Protein AF-A0A4Q2ZAG6-F1 (afdb_monomer)

Structure (mmCIF, N/CA/C/O backbone):
data_AF-A0A4Q2ZAG6-F1
#
_entry.id   AF-A0A4Q2ZAG6-F1
#
loop_
_atom_site.group_PDB
_atom_site.id
_atom_site.type_symbol
_atom_site.label_atom_id
_atom_site.label_alt_id
_atom_site.label_comp_id
_atom_site.label_asym_id
_atom_site.label_entity_id
_atom_site.label_seq_id
_atom_site.pdbx_PDB_ins_code
_atom_site.Cartn_x
_atom_site.Cartn_y
_atom_site.Cartn_z
_atom_site.occupancy
_atom_site.B_iso_or_equiv
_atom_site.auth_seq_id
_atom_site.auth_comp_id
_atom_site.auth_asym_id
_atom_site.auth_atom_id
_atom_site.pdbx_PDB_model_num
ATOM 1 N N . MET A 1 1 ? 42.567 -10.949 -20.926 1.00 38.34 1 MET A N 1
ATOM 2 C CA . MET A 1 1 ? 42.034 -10.612 -19.592 1.00 38.34 1 MET A CA 1
ATOM 3 C C . MET A 1 1 ? 40.643 -10.052 -19.833 1.00 38.34 1 MET A C 1
ATOM 5 O O . MET A 1 1 ? 40.519 -8.900 -20.220 1.00 38.34 1 MET A O 1
ATOM 9 N N . SER A 1 2 ? 39.636 -10.929 -19.839 1.00 37.00 2 SER A N 1
ATOM 10 C CA . SER A 1 2 ? 38.259 -10.552 -20.170 1.00 37.00 2 SER A CA 1
ATOM 11 C C . SER A 1 2 ? 37.681 -9.838 -18.959 1.00 37.00 2 SER A C 1
ATOM 13 O O . SER A 1 2 ? 37.500 -10.467 -17.922 1.00 37.00 2 SER A O 1
ATOM 15 N N . LEU A 1 3 ? 37.467 -8.530 -19.073 1.00 36.28 3 LEU A N 1
ATOM 16 C CA . LEU A 1 3 ? 36.664 -7.770 -18.124 1.00 36.28 3 LEU A CA 1
ATOM 17 C C . LEU A 1 3 ? 35.229 -8.283 -18.264 1.00 36.28 3 LEU A C 1
ATOM 19 O O . LEU A 1 3 ? 34.523 -7.919 -19.202 1.00 36.28 3 LEU A O 1
ATOM 23 N N . THR A 1 4 ? 34.825 -9.197 -17.386 1.00 38.38 4 THR A N 1
ATOM 24 C CA . THR A 1 4 ? 33.410 -9.430 -17.110 1.00 38.38 4 THR A CA 1
ATOM 25 C C . THR A 1 4 ? 32.873 -8.122 -16.552 1.00 38.38 4 THR A C 1
ATOM 27 O O . THR A 1 4 ? 33.158 -7.761 -15.415 1.00 38.38 4 THR A O 1
ATOM 30 N N . LEU A 1 5 ? 32.181 -7.361 -17.399 1.00 42.00 5 LEU A N 1
ATOM 31 C CA . LEU A 1 5 ? 31.248 -6.341 -16.946 1.00 42.00 5 LEU A CA 1
ATOM 32 C C . LEU A 1 5 ? 30.222 -7.085 -16.092 1.00 42.00 5 LEU A C 1
ATOM 34 O O . LEU A 1 5 ? 29.381 -7.799 -16.643 1.00 42.00 5 LEU A O 1
ATOM 38 N N . ASP A 1 6 ? 30.358 -6.995 -14.768 1.00 42.81 6 ASP A N 1
ATOM 39 C CA . ASP A 1 6 ? 29.315 -7.425 -13.846 1.00 42.81 6 ASP A CA 1
ATOM 40 C C . ASP A 1 6 ? 28.039 -6.716 -14.290 1.00 42.81 6 ASP A C 1
ATOM 42 O O . ASP A 1 6 ? 27.927 -5.489 -14.235 1.00 42.81 6 ASP A O 1
ATOM 46 N N . SER A 1 7 ? 27.112 -7.490 -14.851 1.00 47.59 7 SER A N 1
ATOM 47 C CA . SER A 1 7 ? 25.787 -6.970 -15.149 1.00 47.59 7 SER A CA 1
ATOM 48 C C . SER A 1 7 ? 25.200 -6.516 -13.814 1.00 47.59 7 SER A C 1
ATOM 50 O O . SER A 1 7 ? 25.302 -7.278 -12.847 1.00 47.59 7 SER A O 1
ATOM 52 N N . PRO A 1 8 ? 24.642 -5.297 -13.719 1.00 55.84 8 PRO A N 1
ATOM 53 C CA . PRO A 1 8 ? 24.071 -4.823 -12.468 1.00 55.84 8 PRO A CA 1
ATOM 54 C C . PRO A 1 8 ? 23.079 -5.867 -11.950 1.00 55.84 8 PRO A C 1
ATOM 56 O O . PRO A 1 8 ? 22.260 -6.392 -12.708 1.00 55.84 8 PRO A O 1
ATOM 59 N N . SER A 1 9 ? 23.214 -6.227 -10.674 1.00 64.19 9 SER A N 1
ATOM 60 C CA . SER A 1 9 ? 22.360 -7.221 -10.031 1.00 64.19 9 SER A CA 1
ATOM 61 C C . SER A 1 9 ? 20.903 -6.775 -10.129 1.00 64.19 9 SER A C 1
ATOM 63 O O . SER A 1 9 ? 20.552 -5.734 -9.580 1.00 64.19 9 SER A O 1
ATOM 65 N N . SER A 1 10 ? 20.061 -7.550 -10.815 1.00 83.56 10 SER A N 1
ATOM 66 C CA . SER A 1 10 ? 18.631 -7.252 -10.911 1.00 83.56 10 SER A CA 1
ATOM 67 C C . SER A 1 10 ? 17.930 -7.623 -9.607 1.00 83.56 10 SER A C 1
ATOM 69 O O . SER A 1 10 ? 18.153 -8.709 -9.060 1.00 83.56 10 SER A O 1
ATOM 71 N N . MET A 1 11 ? 16.997 -6.777 -9.165 1.00 90.75 11 MET A N 1
ATOM 72 C CA . MET A 1 11 ? 16.077 -7.090 -8.061 1.00 90.75 11 MET A CA 1
ATOM 73 C C . MET A 1 11 ? 15.272 -8.389 -8.272 1.00 90.75 11 MET A C 1
ATOM 75 O O . MET A 1 11 ? 14.721 -8.938 -7.326 1.00 90.75 11 MET A O 1
ATOM 79 N N . LEU A 1 12 ? 15.183 -8.889 -9.512 1.00 92.44 12 LEU A N 1
ATOM 80 C CA . LEU A 1 12 ? 14.467 -10.123 -9.850 1.00 92.44 12 LEU A CA 1
ATOM 81 C C . LEU A 1 12 ? 15.336 -11.382 -9.734 1.00 92.44 12 LEU A C 1
ATOM 83 O O . LEU A 1 12 ? 14.810 -12.490 -9.814 1.00 92.44 12 LEU A O 1
ATOM 87 N N . THR A 1 13 ? 16.651 -11.236 -9.563 1.00 89.56 13 THR A N 1
ATOM 88 C CA . THR A 1 13 ? 17.600 -12.362 -9.500 1.00 89.56 13 THR A CA 1
ATOM 89 C C . THR A 1 13 ? 18.392 -12.424 -8.201 1.00 89.56 13 THR A C 1
ATOM 91 O O . THR A 1 13 ? 18.941 -13.476 -7.882 1.00 89.56 13 THR A O 1
ATOM 94 N N . THR A 1 14 ? 18.435 -11.329 -7.443 1.00 90.50 14 THR A N 1
ATOM 95 C CA . THR A 1 14 ? 19.138 -11.246 -6.161 1.00 90.50 14 THR A CA 1
ATOM 96 C C . THR A 1 14 ? 18.130 -11.173 -5.025 1.00 90.50 14 THR A C 1
ATOM 98 O O . THR A 1 14 ? 17.246 -10.321 -5.038 1.00 90.50 14 THR A O 1
ATOM 101 N N . ALA A 1 15 ? 18.272 -12.065 -4.042 1.00 91.25 15 ALA A N 1
ATOM 102 C CA . ALA A 1 15 ? 17.425 -12.049 -2.857 1.00 91.25 15 ALA A CA 1
ATOM 103 C C . ALA A 1 1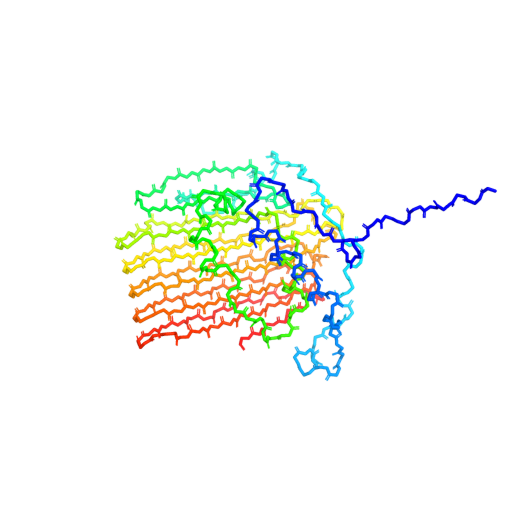5 ? 17.581 -10.711 -2.109 1.00 91.25 15 ALA A C 1
ATOM 105 O O . ALA A 1 15 ? 18.719 -10.294 -1.881 1.00 91.25 15 ALA A O 1
ATOM 106 N N . PRO A 1 16 ? 16.481 -10.052 -1.707 1.00 90.56 16 PRO A N 1
ATOM 107 C CA . PRO A 1 16 ? 16.556 -8.874 -0.853 1.00 90.56 16 PRO A CA 1
ATOM 108 C C . PRO A 1 16 ? 17.208 -9.204 0.494 1.00 90.56 16 PRO A C 1
ATOM 110 O O . PRO A 1 16 ? 16.986 -10.277 1.058 1.00 90.56 16 PRO A O 1
ATOM 113 N N . GLU A 1 17 ? 17.997 -8.270 1.020 1.00 89.88 17 GLU A N 1
ATOM 114 C CA . GLU A 1 17 ? 18.555 -8.380 2.366 1.00 89.88 17 GLU A CA 1
ATOM 115 C C . GLU A 1 17 ? 17.572 -7.814 3.393 1.00 89.88 17 GLU A C 1
ATOM 117 O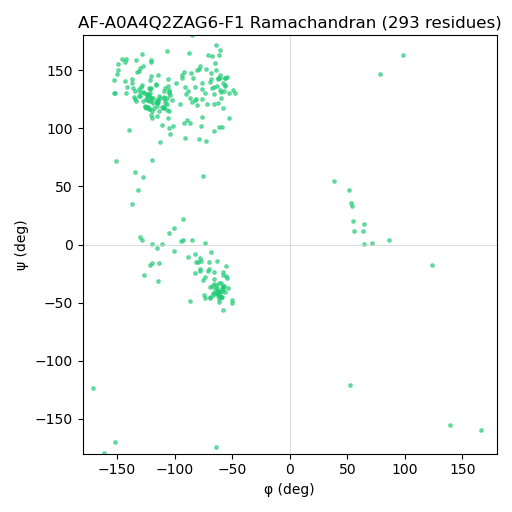 O . GLU A 1 17 ? 17.148 -6.660 3.295 1.00 89.88 17 GLU A O 1
ATOM 122 N N . THR A 1 18 ? 17.234 -8.613 4.405 1.00 92.00 18 THR A N 1
ATOM 123 C CA . THR A 1 18 ? 16.476 -8.146 5.569 1.00 92.00 18 THR A CA 1
ATOM 124 C C . THR A 1 18 ? 17.440 -7.534 6.590 1.00 92.00 18 THR A C 1
ATOM 126 O O . THR A 1 18 ? 18.351 -8.231 7.049 1.00 92.00 18 THR A O 1
ATOM 129 N N . PRO A 1 19 ? 17.264 -6.265 7.001 1.00 92.44 19 PRO A N 1
ATOM 130 C CA . PRO A 1 19 ? 18.094 -5.667 8.041 1.00 92.44 19 PRO A CA 1
ATOM 131 C C . PRO A 1 19 ? 18.075 -6.462 9.352 1.00 92.44 19 PRO A C 1
ATOM 133 O O . PRO A 1 19 ? 17.016 -6.842 9.844 1.00 92.44 19 PRO A O 1
ATOM 136 N N . ALA A 1 20 ? 19.245 -6.638 9.972 1.00 93.62 20 ALA A N 1
ATOM 137 C CA . ALA A 1 20 ? 19.408 -7.458 11.178 1.00 93.62 20 ALA A CA 1
ATOM 138 C C . ALA A 1 20 ? 18.645 -6.952 12.420 1.00 93.62 20 ALA A C 1
ATOM 140 O O . ALA A 1 20 ? 18.528 -7.684 13.399 1.00 93.62 20 ALA A O 1
ATOM 141 N N . TYR A 1 21 ? 18.157 -5.705 12.404 1.00 95.00 21 TYR A N 1
ATOM 1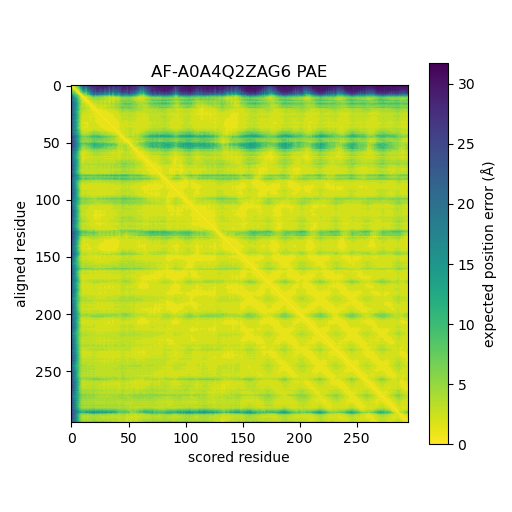42 C CA . TYR A 1 21 ? 17.342 -5.152 13.489 1.00 95.00 21 TYR A CA 1
ATOM 143 C C . TYR A 1 21 ? 15.872 -5.600 13.426 1.00 95.00 21 TYR A C 1
ATOM 145 O O . TYR A 1 21 ? 15.151 -5.430 14.408 1.00 95.00 21 TYR A O 1
ATOM 153 N N . LEU A 1 22 ? 15.415 -6.143 12.291 1.00 96.44 22 LEU A N 1
ATOM 154 C CA . LEU A 1 22 ? 14.049 -6.636 12.140 1.00 96.44 22 LEU A CA 1
ATOM 155 C C . LEU A 1 22 ? 13.880 -8.018 12.798 1.00 96.44 22 LEU A C 1
ATOM 157 O O . LEU A 1 22 ? 14.847 -8.776 12.912 1.00 96.44 22 LEU A O 1
ATOM 161 N N . PRO A 1 23 ? 12.655 -8.383 13.225 1.00 97.00 23 PRO A N 1
ATOM 162 C CA . PRO A 1 23 ? 12.405 -9.669 13.870 1.00 97.00 23 PRO A CA 1
ATOM 163 C C . PRO A 1 23 ? 12.741 -10.870 12.979 1.00 97.00 23 PRO A C 1
ATOM 165 O O . PRO A 1 23 ? 12.468 -10.868 11.778 1.00 97.00 23 PRO A O 1
ATOM 168 N N . ALA A 1 24 ? 13.226 -11.954 13.594 1.00 96.69 24 ALA A N 1
ATOM 169 C CA . ALA A 1 24 ? 13.580 -13.188 12.888 1.00 96.69 24 ALA A CA 1
ATOM 170 C C . ALA A 1 24 ? 12.414 -13.770 12.069 1.00 96.69 24 ALA A C 1
ATOM 172 O O . ALA A 1 24 ? 12.610 -14.161 10.921 1.00 96.69 24 ALA A O 1
ATOM 173 N N . TRP A 1 25 ? 11.189 -13.746 12.614 1.00 96.50 25 TRP A N 1
ATOM 174 C CA . TRP A 1 25 ? 10.004 -14.238 11.903 1.00 96.50 25 TRP A CA 1
ATOM 175 C C . TRP A 1 25 ? 9.753 -13.474 10.597 1.00 96.50 25 TRP A C 1
ATOM 177 O O . TRP A 1 25 ? 9.268 -14.054 9.627 1.00 96.50 25 TRP A O 1
ATOM 187 N N . PHE A 1 26 ? 10.081 -12.177 10.555 1.00 97.56 26 PHE A N 1
ATOM 188 C CA . PHE A 1 26 ? 9.906 -11.358 9.361 1.00 97.56 26 PHE A CA 1
ATOM 189 C C . PHE A 1 26 ? 10.971 -11.706 8.321 1.00 97.56 26 PHE A C 1
ATOM 191 O O . PHE A 1 26 ? 10.630 -11.935 7.165 1.00 97.56 26 PHE A O 1
ATOM 198 N N . ALA A 1 27 ? 12.234 -11.865 8.731 1.00 96.69 27 ALA A N 1
ATOM 199 C CA . ALA A 1 27 ? 13.311 -12.308 7.842 1.00 96.69 27 ALA A CA 1
ATOM 200 C C . ALA A 1 27 ? 13.032 -13.692 7.220 1.00 96.69 27 ALA A C 1
ATOM 202 O O . ALA A 1 27 ? 13.158 -13.872 6.007 1.00 96.69 27 ALA A O 1
ATOM 203 N N . GLU A 1 28 ? 12.579 -14.659 8.024 1.00 96.88 28 GLU A N 1
ATOM 204 C CA . GLU A 1 28 ? 12.156 -15.985 7.547 1.00 96.88 28 GLU A CA 1
ATOM 205 C C . GLU A 1 28 ? 11.015 -15.879 6.528 1.00 96.88 28 GLU A C 1
ATOM 207 O O . GLU A 1 28 ? 10.999 -16.568 5.502 1.00 96.88 28 GLU A O 1
ATOM 212 N N . ARG A 1 29 ? 10.069 -14.972 6.785 1.00 96.25 29 ARG A N 1
ATOM 213 C CA . ARG A 1 29 ? 8.939 -14.712 5.900 1.00 96.25 29 ARG A CA 1
ATOM 214 C C . ARG A 1 29 ? 9.377 -14.105 4.567 1.00 96.25 29 ARG A C 1
ATOM 216 O O . ARG A 1 29 ? 8.936 -14.594 3.527 1.00 96.25 29 ARG A O 1
ATOM 223 N N . GLN A 1 30 ? 10.294 -13.136 4.569 1.00 97.56 30 GLN A N 1
ATOM 224 C CA . GLN A 1 30 ? 10.866 -12.567 3.342 1.00 97.56 30 GLN A CA 1
ATOM 225 C C . GLN A 1 30 ? 11.646 -13.610 2.540 1.00 97.56 30 GLN A C 1
ATOM 227 O O . GLN A 1 30 ? 11.474 -13.716 1.325 1.00 97.56 30 GLN A O 1
ATOM 232 N N . GLN A 1 31 ? 12.435 -14.451 3.213 1.00 97.56 31 GLN A N 1
ATOM 233 C CA . GLN A 1 31 ? 13.154 -15.543 2.561 1.00 97.56 31 GLN A CA 1
ATOM 234 C C . GLN A 1 31 ? 12.188 -16.547 1.915 1.00 97.56 31 GLN A C 1
ATOM 236 O O . GLN A 1 31 ? 12.386 -16.950 0.767 1.00 97.56 31 GLN A O 1
ATOM 241 N N . SER A 1 32 ? 11.119 -16.928 2.617 1.00 97.12 32 SER A N 1
ATOM 242 C CA . SER A 1 32 ? 10.069 -17.799 2.079 1.00 97.12 32 SER A CA 1
ATOM 243 C C . SER A 1 32 ? 9.348 -17.162 0.886 1.00 97.12 32 SER A C 1
ATOM 245 O O . SER A 1 32 ? 9.113 -17.822 -0.130 1.00 97.12 32 SER A O 1
ATOM 247 N N . ALA A 1 33 ? 9.036 -15.867 0.970 1.00 97.75 33 ALA A N 1
ATOM 248 C CA . ALA A 1 33 ? 8.425 -15.107 -0.115 1.00 97.75 33 ALA A CA 1
ATOM 249 C C . ALA A 1 33 ? 9.325 -15.045 -1.352 1.00 97.75 33 ALA A C 1
ATOM 251 O O . ALA A 1 33 ? 8.849 -15.258 -2.466 1.00 97.75 33 ALA A O 1
ATOM 252 N N . TRP A 1 34 ? 10.635 -14.881 -1.168 1.00 98.12 34 TRP A N 1
ATOM 253 C CA . TRP A 1 34 ? 11.596 -14.931 -2.264 1.00 98.12 34 TRP A CA 1
ATOM 254 C C . TRP A 1 34 ? 11.589 -16.292 -2.972 1.00 98.12 34 TRP A C 1
ATOM 256 O O . TRP A 1 34 ? 11.513 -16.359 -4.200 1.00 98.12 34 TRP A O 1
ATOM 266 N N . GLN A 1 35 ? 11.571 -17.395 -2.216 1.00 97.94 35 GLN A N 1
ATOM 267 C CA . GLN A 1 35 ? 11.460 -18.734 -2.805 1.00 97.94 35 GLN A CA 1
ATOM 268 C C . GLN A 1 35 ? 10.139 -18.921 -3.561 1.00 97.94 35 GLN A C 1
ATOM 270 O O . GLN A 1 35 ? 10.136 -19.456 -4.671 1.00 97.94 35 GLN A O 1
ATOM 275 N N . ARG A 1 36 ? 9.017 -18.431 -3.014 1.00 97.38 36 ARG A N 1
ATOM 276 C CA . ARG A 1 36 ? 7.723 -18.434 -3.717 1.00 97.38 36 ARG A CA 1
ATOM 277 C C . ARG A 1 36 ? 7.771 -17.615 -5.001 1.00 97.38 36 ARG A C 1
ATOM 279 O O . ARG A 1 36 ? 7.254 -18.073 -6.018 1.00 97.38 36 ARG A O 1
ATOM 286 N N . PHE A 1 37 ? 8.404 -16.446 -4.990 1.00 97.62 37 PHE A N 1
ATOM 287 C CA . PHE A 1 37 ? 8.570 -15.618 -6.182 1.00 97.62 37 PHE A CA 1
ATOM 288 C C . PHE A 1 37 ? 9.342 -16.357 -7.282 1.00 97.62 37 PHE A C 1
ATOM 290 O O . PHE A 1 37 ? 8.904 -16.345 -8.436 1.00 97.62 37 PHE A O 1
ATOM 297 N N . LEU A 1 38 ? 10.446 -17.028 -6.937 1.00 96.94 38 LEU A N 1
ATOM 298 C CA . LEU A 1 38 ? 11.247 -17.810 -7.883 1.00 96.94 38 LEU A CA 1
ATOM 299 C C . LEU A 1 38 ? 10.488 -19.032 -8.420 1.00 96.94 38 LEU A C 1
ATOM 301 O O . LEU A 1 38 ? 10.544 -19.312 -9.617 1.00 96.94 38 LEU A O 1
ATOM 305 N N . ALA A 1 39 ? 9.755 -19.736 -7.553 1.00 97.00 39 ALA A N 1
ATOM 306 C CA . ALA A 1 39 ? 8.994 -20.929 -7.919 1.00 97.00 39 ALA A CA 1
ATOM 307 C C . ALA A 1 39 ? 7.725 -20.617 -8.732 1.00 97.00 39 ALA A C 1
ATOM 309 O O . ALA A 1 39 ? 7.278 -21.446 -9.525 1.00 97.00 39 ALA A O 1
ATOM 310 N N . THR A 1 40 ? 7.138 -19.430 -8.551 1.00 95.56 40 THR A N 1
ATOM 311 C CA . THR A 1 40 ? 5.910 -19.037 -9.250 1.00 95.56 40 THR A CA 1
ATOM 312 C C . THR A 1 40 ? 6.244 -18.567 -10.670 1.00 95.56 40 THR A C 1
ATOM 314 O O . THR A 1 40 ? 6.983 -17.586 -10.836 1.00 95.56 40 THR A O 1
ATOM 317 N N . PRO A 1 41 ? 5.714 -19.214 -11.725 1.00 92.94 41 PRO A N 1
ATOM 318 C CA . PRO A 1 41 ? 5.961 -18.789 -13.097 1.00 92.94 41 PRO A CA 1
ATOM 319 C C . PRO A 1 41 ? 5.369 -17.401 -13.357 1.00 92.94 41 PRO A C 1
ATOM 321 O O . PRO A 1 41 ? 4.365 -17.013 -12.760 1.00 92.94 41 PRO A O 1
ATOM 324 N N . ALA A 1 42 ? 5.992 -16.644 -14.263 1.00 91.56 42 ALA A N 1
ATOM 325 C CA . ALA A 1 42 ? 5.389 -15.408 -14.748 1.00 91.56 42 ALA A CA 1
ATOM 326 C C . ALA A 1 42 ? 4.061 -15.717 -15.466 1.00 91.56 42 ALA A C 1
ATOM 328 O O . ALA A 1 42 ? 3.990 -16.739 -16.164 1.00 91.56 42 ALA A O 1
ATOM 329 N N . PRO A 1 43 ? 3.045 -14.845 -15.328 1.00 91.56 43 PRO A N 1
ATOM 330 C CA . PRO A 1 43 ? 1.786 -15.000 -16.035 1.00 91.56 43 PRO A CA 1
ATOM 331 C C . PRO A 1 43 ? 1.961 -15.131 -17.545 1.00 91.56 43 PRO A C 1
ATOM 333 O O . PRO A 1 43 ? 2.817 -14.485 -18.157 1.00 91.56 43 PRO A O 1
ATOM 336 N N . LYS A 1 44 ? 1.118 -15.951 -18.164 1.00 89.94 44 LYS A N 1
ATOM 337 C CA . LYS A 1 44 ? 1.085 -16.188 -19.609 1.00 89.94 44 LYS A CA 1
ATOM 338 C C . LYS A 1 44 ? -0.283 -15.817 -20.161 1.00 89.94 44 LYS A C 1
ATOM 340 O O . LYS A 1 44 ? -1.291 -15.875 -19.471 1.00 89.94 44 LYS A O 1
ATOM 345 N N . ARG A 1 45 ? -0.341 -15.515 -21.463 1.00 83.50 45 ARG A N 1
ATOM 346 C CA . ARG A 1 45 ? -1.593 -15.151 -22.160 1.00 83.50 45 ARG A CA 1
ATOM 347 C C . ARG A 1 45 ? -2.709 -16.204 -22.015 1.00 83.50 45 ARG A C 1
ATOM 349 O O . ARG A 1 45 ? -3.876 -15.855 -22.121 1.00 83.50 45 ARG A O 1
ATOM 356 N N . GLY A 1 46 ? -2.351 -17.476 -21.819 1.00 85.62 46 GLY A N 1
ATOM 357 C CA . GLY A 1 46 ? -3.309 -18.570 -21.628 1.00 85.62 46 GLY A CA 1
ATOM 358 C C . GLY A 1 46 ? -3.851 -18.710 -20.203 1.00 85.62 46 GLY A C 1
ATOM 359 O O . GLY A 1 46 ? -4.762 -19.506 -19.998 1.00 85.62 46 GLY A O 1
ATOM 360 N N . ASP A 1 47 ? -3.312 -17.971 -19.233 1.00 89.38 47 ASP A N 1
ATOM 361 C CA . ASP A 1 47 ? -3.794 -18.016 -17.856 1.00 89.38 47 ASP A CA 1
ATOM 362 C C . ASP A 1 47 ? -5.109 -17.232 -17.768 1.00 89.38 47 ASP A C 1
ATOM 364 O O . ASP A 1 47 ? -5.166 -16.061 -18.144 1.00 89.38 47 ASP A O 1
ATOM 368 N N . GLU A 1 48 ? -6.177 -17.853 -17.258 1.00 89.38 48 GLU A N 1
ATOM 369 C CA . GLU A 1 48 ? -7.522 -17.248 -17.258 1.00 89.38 48 GLU A CA 1
ATOM 370 C C . GLU A 1 48 ? -7.552 -15.893 -16.528 1.00 89.38 48 GLU A C 1
ATOM 372 O O . GLU A 1 48 ? -8.153 -14.930 -17.004 1.00 89.38 48 GLU A O 1
ATOM 377 N N . THR A 1 49 ? -6.813 -15.773 -15.419 1.00 90.19 49 THR A N 1
ATOM 378 C CA . THR A 1 49 ? -6.670 -14.530 -14.637 1.00 90.19 49 THR A CA 1
ATOM 379 C C . THR A 1 49 ? -5.884 -13.431 -15.361 1.00 90.19 49 THR A C 1
ATOM 381 O O . THR A 1 49 ? -5.858 -12.288 -14.898 1.00 90.19 49 THR A O 1
ATOM 384 N N . TRP A 1 50 ? -5.301 -13.725 -16.521 1.00 91.12 50 TRP A N 1
ATOM 385 C CA . TRP A 1 50 ? -4.501 -12.804 -17.327 1.00 91.12 50 TRP A CA 1
ATOM 386 C C . TRP A 1 50 ? -4.915 -12.758 -18.802 1.00 91.12 50 TRP A C 1
ATOM 388 O O . TRP A 1 50 ? -4.266 -12.076 -19.594 1.00 91.12 50 TRP A O 1
ATOM 398 N N . ARG A 1 51 ? -6.015 -13.421 -19.188 1.00 85.88 51 ARG A N 1
ATOM 399 C CA . ARG A 1 51 ? -6.400 -13.593 -20.602 1.00 85.88 51 ARG A CA 1
ATOM 400 C C . ARG A 1 51 ? -6.584 -12.277 -21.370 1.00 85.88 51 ARG A C 1
ATOM 402 O O . ARG A 1 51 ? -6.444 -12.252 -22.590 1.00 85.88 51 ARG A O 1
ATOM 409 N N . PHE A 1 52 ? -6.917 -11.201 -20.656 1.00 83.81 52 PHE A N 1
ATOM 410 C CA . PHE A 1 52 ? -7.166 -9.863 -21.201 1.00 83.81 52 PHE A CA 1
ATOM 411 C C . PHE A 1 52 ? -6.098 -8.831 -20.834 1.00 83.81 52 PHE A C 1
ATOM 413 O O . PHE A 1 52 ? -6.210 -7.676 -21.227 1.00 83.81 52 PHE A O 1
ATOM 420 N N . SER A 1 53 ? -5.077 -9.239 -20.088 1.00 85.94 53 SER A N 1
ATOM 421 C CA . SER A 1 53 ? -4.057 -8.347 -19.551 1.00 85.94 53 SER A CA 1
ATOM 422 C C . SER A 1 53 ? -2.852 -8.279 -20.492 1.00 85.94 53 SER A C 1
ATOM 424 O O . SER A 1 53 ? -2.434 -9.292 -21.070 1.00 85.94 53 SER A O 1
ATOM 426 N N . SER A 1 54 ? -2.224 -7.110 -20.619 1.00 87.44 54 SER A N 1
ATOM 427 C CA . SER A 1 54 ? -0.999 -6.961 -21.409 1.00 87.44 54 SER A CA 1
ATOM 428 C C . SER A 1 54 ? 0.223 -7.590 -20.726 1.00 87.44 54 SER A C 1
ATOM 430 O O . SER A 1 54 ? 0.995 -6.914 -20.057 1.00 87.44 54 SER A O 1
ATOM 432 N N . ILE A 1 55 ? 0.481 -8.880 -20.978 1.00 88.88 55 ILE A N 1
ATOM 433 C CA . ILE A 1 55 ? 1.650 -9.617 -20.436 1.00 88.88 55 ILE A CA 1
ATOM 434 C C . ILE A 1 55 ? 2.992 -8.926 -20.741 1.00 88.88 55 ILE A C 1
ATOM 436 O O . ILE A 1 55 ? 3.930 -9.027 -19.959 1.00 88.88 55 ILE A O 1
ATOM 440 N N . LYS A 1 56 ? 3.084 -8.176 -21.851 1.00 88.00 56 LYS A N 1
ATOM 441 C CA . LYS A 1 56 ? 4.277 -7.385 -22.208 1.00 88.00 56 LYS A CA 1
ATOM 442 C C . LYS A 1 56 ? 4.667 -6.346 -21.143 1.00 88.00 56 LYS A C 1
ATOM 444 O O . LYS A 1 56 ? 5.819 -5.941 -21.100 1.00 88.00 56 LYS A O 1
ATOM 449 N N . GLN A 1 57 ? 3.721 -5.921 -20.304 1.00 91.25 57 GLN A N 1
ATOM 450 C CA . GLN A 1 57 ? 3.949 -4.933 -19.247 1.00 91.25 57 GLN A CA 1
ATOM 451 C C . GLN A 1 57 ? 4.670 -5.531 -18.034 1.00 91.25 57 GLN A C 1
ATOM 453 O O . GLN A 1 57 ? 5.193 -4.782 -17.215 1.00 91.25 57 GLN A O 1
ATOM 458 N N . LEU A 1 58 ? 4.739 -6.864 -17.938 1.00 91.19 58 LEU A N 1
ATOM 459 C CA . LEU A 1 58 ? 5.282 -7.597 -16.790 1.00 91.19 58 LEU A CA 1
ATOM 460 C C . LEU A 1 58 ? 6.802 -7.786 -16.828 1.00 91.19 58 LEU A C 1
ATOM 462 O O . LEU A 1 58 ? 7.354 -8.469 -15.963 1.00 91.19 58 LEU A O 1
ATOM 466 N N . ASP A 1 59 ? 7.480 -7.219 -17.826 1.00 92.69 59 ASP A N 1
ATOM 467 C CA . ASP A 1 59 ? 8.935 -7.150 -17.804 1.00 92.69 59 ASP A CA 1
ATOM 468 C C . ASP A 1 59 ? 9.388 -6.036 -16.857 1.00 92.69 59 ASP A C 1
ATOM 470 O O . ASP A 1 59 ? 9.317 -4.846 -17.182 1.00 92.69 59 ASP A O 1
ATOM 474 N N . PHE A 1 60 ? 9.819 -6.450 -15.667 1.00 95.31 60 PHE A N 1
ATOM 475 C CA . PHE A 1 60 ? 10.293 -5.572 -14.604 1.00 95.31 60 PHE A CA 1
ATOM 476 C C . PHE A 1 60 ? 11.820 -5.588 -14.451 1.00 95.31 60 PHE A C 1
ATOM 478 O O . PHE A 1 60 ? 12.334 -5.050 -13.475 1.00 95.31 60 PHE A O 1
ATOM 485 N N . SER A 1 61 ? 12.570 -6.199 -15.378 1.00 94.19 61 SER A N 1
ATOM 486 C CA . SER A 1 61 ? 14.009 -6.436 -15.182 1.00 94.19 61 SER A CA 1
ATOM 487 C C . SER A 1 61 ? 14.855 -5.165 -15.123 1.00 94.19 61 SER A C 1
ATOM 489 O O . SER A 1 61 ? 15.956 -5.201 -14.577 1.00 94.19 61 SER A O 1
ATOM 491 N N . ALA A 1 62 ? 14.360 -4.068 -15.704 1.00 94.75 62 ALA A N 1
ATOM 492 C CA . ALA A 1 62 ? 15.036 -2.773 -15.720 1.00 94.75 62 ALA A CA 1
ATOM 493 C C . ALA A 1 62 ? 14.917 -2.009 -14.392 1.00 94.75 62 ALA A C 1
ATOM 495 O O . ALA A 1 62 ? 15.737 -1.128 -14.136 1.00 94.75 62 ALA A O 1
ATOM 496 N N . PHE A 1 63 ? 13.924 -2.332 -13.557 1.00 97.06 63 PHE A N 1
ATOM 497 C CA . PHE A 1 63 ? 13.667 -1.580 -12.335 1.00 97.06 63 PHE A CA 1
ATOM 498 C C . PHE A 1 63 ? 14.554 -2.042 -11.184 1.00 97.06 63 PHE A C 1
ATOM 500 O O . PHE A 1 63 ? 14.831 -3.232 -11.047 1.00 97.06 63 PHE A O 1
ATOM 507 N N . ASN A 1 64 ? 14.989 -1.105 -10.344 1.00 96.25 64 ASN A N 1
ATOM 508 C CA . ASN A 1 64 ? 15.775 -1.379 -9.143 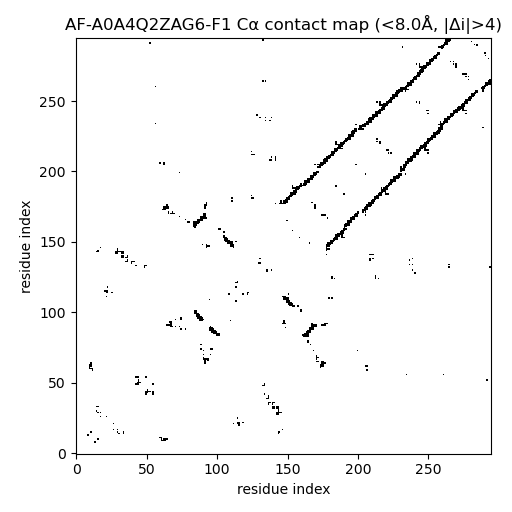1.00 96.25 64 ASN A CA 1
ATOM 509 C C . ASN A 1 64 ? 15.366 -0.441 -8.006 1.00 96.25 64 ASN A C 1
ATOM 511 O O . ASN A 1 64 ? 14.775 0.613 -8.230 1.00 96.25 64 ASN A O 1
ATOM 515 N N . LYS A 1 65 ? 15.677 -0.823 -6.766 1.00 95.94 65 LYS A N 1
ATOM 516 C CA . LYS A 1 65 ? 15.530 0.099 -5.638 1.00 95.94 65 LYS A CA 1
ATOM 517 C C . LYS A 1 65 ? 16.553 1.225 -5.760 1.00 95.94 65 LYS A C 1
ATOM 519 O O . LYS A 1 65 ? 17.698 0.980 -6.138 1.00 95.94 65 LYS A O 1
ATOM 524 N N . ALA A 1 66 ? 16.150 2.430 -5.384 1.00 95.88 66 ALA A N 1
ATOM 525 C CA . ALA A 1 66 ? 17.013 3.600 -5.324 1.00 95.88 66 ALA A CA 1
ATOM 526 C C . ALA A 1 66 ? 16.862 4.277 -3.960 1.00 95.88 66 ALA A C 1
ATOM 528 O O . ALA A 1 66 ? 15.800 4.198 -3.351 1.00 95.88 66 ALA A O 1
ATOM 529 N N . ALA A 1 67 ? 17.910 4.954 -3.493 1.00 95.75 67 ALA A N 1
ATOM 530 C CA . ALA A 1 67 ? 17.824 5.766 -2.282 1.00 95.75 67 ALA A CA 1
ATOM 531 C C . ALA A 1 67 ? 16.867 6.951 -2.482 1.00 95.75 67 ALA A C 1
ATOM 533 O O . ALA A 1 67 ? 16.656 7.411 -3.614 1.00 95.75 67 ALA A O 1
ATOM 534 N N . ALA A 1 68 ? 16.314 7.475 -1.391 1.00 96.88 68 ALA A N 1
ATOM 535 C CA . ALA A 1 68 ? 15.533 8.704 -1.442 1.00 96.88 68 ALA A CA 1
ATOM 536 C C . ALA A 1 68 ? 16.357 9.879 -2.008 1.00 96.88 68 ALA A C 1
ATOM 538 O O . ALA A 1 68 ? 17.530 10.078 -1.687 1.00 96.88 68 ALA A O 1
ATOM 539 N N . SER A 1 69 ? 15.731 10.694 -2.855 1.00 96.69 69 SER A N 1
ATOM 540 C CA . SER A 1 69 ? 16.334 11.892 -3.453 1.00 96.69 69 SER A CA 1
ATOM 541 C C . SER A 1 69 ? 15.281 12.986 -3.628 1.00 96.69 69 SER A C 1
ATOM 543 O O . SER A 1 69 ? 14.086 12.708 -3.572 1.00 96.69 69 SER A O 1
ATOM 545 N N . GLY A 1 70 ? 15.705 14.249 -3.752 1.00 97.12 70 GLY A N 1
ATOM 546 C CA . GLY A 1 70 ? 14.766 15.376 -3.891 1.00 97.12 70 GLY A CA 1
ATOM 547 C C . GLY A 1 70 ? 13.874 15.615 -2.662 1.00 97.12 70 GLY A C 1
ATOM 548 O O . GLY A 1 70 ? 12.856 16.290 -2.759 1.00 97.12 70 GLY A O 1
ATOM 549 N N . VAL A 1 71 ? 14.246 15.076 -1.495 1.00 97.81 71 VAL A N 1
ATOM 550 C CA . VAL A 1 71 ? 13.383 14.968 -0.305 1.00 97.81 71 VAL A CA 1
ATOM 551 C C . VAL A 1 71 ? 12.687 16.279 0.078 1.00 97.81 71 VAL A C 1
ATOM 553 O O . VAL A 1 71 ? 11.472 16.297 0.239 1.00 97.81 71 VAL A O 1
ATOM 556 N N . ASN A 1 72 ? 13.426 17.387 0.188 1.00 98.06 72 ASN A N 1
ATOM 557 C CA . ASN A 1 72 ? 12.846 18.670 0.609 1.00 98.06 72 ASN A CA 1
ATOM 558 C C . ASN A 1 72 ? 11.784 19.193 -0.372 1.00 98.06 72 ASN A C 1
ATOM 560 O O . ASN A 1 72 ? 10.781 19.765 0.051 1.00 98.06 72 ASN A O 1
ATOM 564 N N . GLU A 1 73 ? 12.001 18.993 -1.671 1.00 97.94 73 GLU A N 1
ATOM 565 C CA . GLU A 1 73 ? 11.052 19.381 -2.714 1.00 97.94 73 GLU A CA 1
ATOM 566 C C . GLU A 1 73 ? 9.804 18.498 -2.664 1.00 97.94 73 GLU A C 1
ATOM 568 O O . GLU A 1 73 ? 8.687 19.009 -2.649 1.00 97.94 73 GLU A O 1
ATOM 573 N N . LEU A 1 74 ? 9.979 17.182 -2.527 1.00 98.38 74 LEU A N 1
ATOM 574 C CA . LEU A 1 74 ? 8.865 16.238 -2.442 1.00 98.38 74 LEU A CA 1
ATOM 575 C C . LEU A 1 74 ? 8.021 16.434 -1.179 1.00 98.38 74 LEU A C 1
ATOM 577 O O . LEU A 1 74 ? 6.798 16.309 -1.237 1.00 98.38 74 LEU A O 1
ATOM 581 N N . ILE A 1 75 ? 8.629 16.824 -0.054 1.00 98.38 75 ILE A N 1
ATOM 582 C CA . ILE A 1 75 ? 7.884 17.229 1.147 1.00 98.38 75 ILE A CA 1
ATOM 583 C C . ILE A 1 75 ? 6.994 18.442 0.843 1.00 98.38 75 ILE A C 1
ATOM 585 O O . ILE A 1 75 ? 5.816 18.439 1.203 1.00 98.38 75 ILE A O 1
ATOM 589 N N . ALA A 1 76 ? 7.519 19.453 0.143 1.00 97.75 76 ALA A N 1
ATOM 590 C CA . ALA A 1 76 ? 6.754 20.641 -0.236 1.00 97.75 76 ALA A CA 1
ATOM 591 C C . ALA A 1 76 ? 5.642 20.334 -1.261 1.00 97.75 76 ALA A C 1
ATOM 593 O O . ALA A 1 76 ? 4.555 20.906 -1.177 1.00 97.75 76 ALA A O 1
ATOM 594 N N . LEU A 1 77 ? 5.885 19.408 -2.194 1.00 97.81 77 LEU A N 1
ATOM 595 C CA . LEU A 1 77 ? 4.918 18.956 -3.204 1.00 97.81 77 LEU A CA 1
ATOM 596 C C . LEU A 1 77 ? 3.871 17.973 -2.664 1.00 97.81 77 LEU A C 1
ATOM 598 O O . LEU A 1 77 ? 2.875 17.701 -3.337 1.00 97.81 77 LEU A O 1
ATOM 602 N N . SER A 1 78 ? 4.056 17.443 -1.455 1.00 97.75 78 SER A N 1
ATOM 603 C CA . SER A 1 78 ? 3.104 16.544 -0.793 1.00 97.75 78 SER A CA 1
ATOM 604 C C . SER A 1 78 ? 1.894 17.315 -0.263 1.00 97.75 78 SER A C 1
ATOM 606 O O . SER A 1 78 ? 1.625 17.349 0.935 1.00 97.75 78 SER A O 1
ATOM 608 N N . THR A 1 79 ? 1.170 17.990 -1.150 1.00 94.50 79 THR A N 1
ATOM 609 C CA . THR A 1 79 ? -0.097 18.663 -0.859 1.00 94.50 79 THR A CA 1
ATOM 610 C C . THR A 1 79 ? -1.263 17.680 -0.987 1.00 94.50 79 THR A C 1
ATOM 612 O O . THR A 1 79 ? -1.222 16.744 -1.798 1.00 94.50 79 THR A O 1
ATOM 615 N N . GLY A 1 80 ? -2.297 17.886 -0.175 1.00 92.75 80 GLY A N 1
ATOM 616 C CA . GLY A 1 80 ? -3.440 16.986 -0.054 1.00 92.75 80 GLY A CA 1
ATOM 617 C C . GLY A 1 80 ? -4.548 17.623 0.781 1.00 92.75 80 GLY A C 1
ATOM 618 O O . GLY A 1 80 ? -5.024 18.709 0.452 1.00 92.75 80 GLY A O 1
ATOM 619 N N . LEU A 1 81 ? -4.960 16.960 1.854 1.00 94.00 81 LEU A N 1
ATOM 620 C CA . LEU A 1 81 ? -5.967 17.442 2.793 1.00 94.00 81 LEU A CA 1
ATOM 621 C C . LEU A 1 81 ? -5.511 18.730 3.495 1.00 94.00 81 LEU A C 1
ATOM 623 O O . LEU A 1 81 ? -4.350 18.876 3.867 1.00 94.00 81 LEU A O 1
ATOM 627 N N . GLU A 1 82 ? -6.449 19.652 3.732 1.00 91.50 82 GLU A N 1
ATOM 628 C CA . GLU A 1 82 ? -6.164 20.919 4.427 1.00 91.50 82 GLU A CA 1
ATOM 629 C C . GLU A 1 82 ? -5.749 20.713 5.892 1.00 91.50 82 GLU A C 1
ATOM 631 O O . GLU A 1 82 ? -5.022 21.525 6.460 1.00 91.50 82 GLU A O 1
ATOM 636 N N . SER A 1 83 ? -6.245 19.655 6.538 1.00 94.06 83 SER A N 1
ATOM 637 C CA . SER A 1 83 ? -5.991 19.370 7.957 1.00 94.06 83 SER A CA 1
ATOM 638 C C . SER A 1 83 ? -6.047 17.862 8.241 1.00 94.06 83 SER A C 1
ATOM 640 O O . SER A 1 83 ? -7.027 17.380 8.819 1.00 94.06 83 SER A O 1
ATOM 642 N N . PRO A 1 84 ? -5.043 17.080 7.800 1.00 97.44 84 PRO A N 1
ATOM 643 C CA . PRO A 1 84 ? -4.926 15.681 8.193 1.00 97.44 84 PRO A CA 1
ATOM 644 C C . PRO A 1 84 ? -4.589 15.571 9.690 1.00 97.44 84 PRO A C 1
ATOM 646 O O . PRO A 1 84 ? -3.892 16.419 10.242 1.00 97.44 84 PRO A O 1
ATOM 649 N N . VAL A 1 85 ? -5.061 14.514 10.361 1.00 98.12 85 VAL A N 1
ATOM 650 C CA . VAL A 1 85 ? -4.706 14.258 11.780 1.00 98.12 85 VAL A CA 1
ATOM 651 C C . VAL A 1 85 ? -3.318 13.651 11.930 1.00 98.12 85 VAL A C 1
ATOM 653 O O . VAL A 1 85 ? -2.709 13.741 12.991 1.00 98.12 85 VAL A O 1
ATOM 656 N N . ALA A 1 86 ? -2.823 13.023 10.870 1.00 98.50 86 ALA A N 1
ATOM 657 C CA . ALA A 1 86 ? -1.443 12.606 10.736 1.00 98.50 86 ALA A CA 1
ATOM 658 C C . ALA A 1 86 ? -1.065 12.618 9.257 1.00 98.50 86 ALA A C 1
ATOM 660 O O . ALA A 1 86 ? -1.904 12.334 8.401 1.00 98.50 86 ALA A O 1
ATOM 661 N N . LYS A 1 87 ? 0.193 12.933 8.977 1.00 98.62 87 LYS A N 1
ATOM 662 C CA . LYS A 1 87 ? 0.775 12.994 7.648 1.00 98.62 87 LYS A CA 1
ATOM 663 C C . LYS A 1 87 ? 2.113 12.274 7.641 1.00 98.62 87 LYS A C 1
ATOM 665 O O . LYS A 1 87 ? 3.009 12.623 8.408 1.00 98.62 87 LYS A O 1
ATOM 670 N N . LEU A 1 88 ? 2.259 11.288 6.765 1.00 98.75 88 LEU A N 1
ATOM 671 C CA . LEU A 1 88 ? 3.519 10.583 6.546 1.00 98.75 88 LEU A CA 1
ATOM 672 C C . LEU A 1 88 ? 3.924 10.723 5.081 1.00 98.75 88 LEU A C 1
ATOM 674 O O . LEU A 1 88 ? 3.077 10.697 4.191 1.00 98.75 88 LEU A O 1
ATOM 678 N N . ILE A 1 89 ? 5.217 10.896 4.824 1.00 98.81 89 ILE A N 1
ATOM 679 C CA . ILE A 1 89 ? 5.745 10.995 3.460 1.00 98.81 89 ILE A CA 1
ATOM 680 C C . ILE A 1 89 ? 6.874 9.989 3.316 1.00 98.81 89 ILE A C 1
ATOM 682 O O . ILE A 1 89 ? 7.856 10.036 4.063 1.00 98.81 89 ILE A O 1
ATOM 686 N N . PHE A 1 90 ? 6.722 9.113 2.332 1.00 98.88 90 PHE A N 1
ATOM 687 C CA . PHE A 1 90 ? 7.716 8.152 1.899 1.00 98.88 90 PHE A CA 1
ATOM 688 C C . PHE A 1 90 ? 8.273 8.562 0.537 1.00 98.88 90 PHE A C 1
ATOM 690 O O . PHE A 1 90 ? 7.520 8.909 -0.377 1.00 98.88 90 PHE A O 1
ATOM 697 N N . VAL A 1 91 ? 9.592 8.499 0.389 1.00 98.81 91 VAL A N 1
ATOM 698 C CA . VAL A 1 91 ? 10.285 8.636 -0.897 1.00 98.81 91 VAL A CA 1
ATOM 699 C C . VAL A 1 91 ? 11.108 7.375 -1.085 1.00 98.81 91 VAL A C 1
ATOM 701 O O . VAL A 1 91 ? 11.984 7.097 -0.273 1.00 98.81 91 VAL A O 1
ATOM 704 N N . ASN A 1 92 ? 10.821 6.605 -2.132 1.00 98.56 92 ASN A N 1
ATOM 705 C CA . ASN A 1 92 ? 11.476 5.321 -2.389 1.00 98.56 92 ASN A CA 1
ATOM 706 C C . ASN A 1 92 ? 11.449 4.363 -1.176 1.00 98.56 92 ASN A C 1
ATOM 708 O O . ASN A 1 92 ? 12.469 3.797 -0.797 1.00 98.56 92 ASN A O 1
ATOM 712 N N . ASP A 1 93 ? 10.276 4.211 -0.547 1.00 98.00 93 ASP A N 1
ATOM 713 C CA . ASP A 1 93 ? 10.036 3.432 0.684 1.00 98.00 93 ASP A CA 1
ATOM 714 C C . ASP A 1 93 ? 10.748 3.951 1.959 1.00 98.00 93 ASP A C 1
ATOM 716 O O . ASP A 1 93 ? 10.576 3.389 3.043 1.00 98.00 93 ASP A O 1
ATOM 720 N N . GLU A 1 94 ? 11.509 5.045 1.893 1.00 98.12 94 GLU A N 1
ATOM 721 C CA . GLU A 1 94 ? 12.113 5.680 3.070 1.00 98.12 94 GLU A CA 1
ATOM 722 C C . GLU A 1 94 ? 11.166 6.729 3.661 1.00 98.12 94 GLU A C 1
ATOM 724 O O . GLU A 1 94 ? 10.688 7.609 2.946 1.00 98.12 94 GLU A O 1
ATOM 729 N N . LEU A 1 95 ? 10.911 6.672 4.973 1.00 98.50 95 LEU A N 1
ATOM 730 C CA . LEU A 1 95 ? 10.151 7.720 5.656 1.00 98.50 95 LEU A CA 1
ATOM 731 C C . LEU A 1 95 ? 11.008 8.985 5.755 1.00 98.50 95 LEU A C 1
ATOM 733 O O . LEU A 1 95 ? 12.054 8.975 6.404 1.00 98.50 95 LEU A O 1
ATOM 737 N N . VAL A 1 96 ? 10.527 10.087 5.183 1.00 98.56 96 VAL A N 1
ATOM 738 C CA . VAL A 1 96 ? 11.241 11.374 5.181 1.00 98.56 96 VAL A CA 1
ATOM 739 C C . VAL A 1 96 ? 10.543 12.467 5.983 1.00 98.56 96 VAL A C 1
ATOM 741 O O . VAL A 1 96 ? 11.153 13.483 6.311 1.00 98.56 96 VAL A O 1
ATOM 744 N N . HIS A 1 97 ? 9.263 12.280 6.304 1.00 98.44 97 HIS A N 1
ATOM 745 C CA . HIS A 1 97 ? 8.488 13.238 7.079 1.00 98.44 97 HIS A CA 1
ATOM 746 C C . HIS A 1 97 ? 7.372 12.542 7.851 1.00 98.44 97 HIS A C 1
ATOM 748 O O . HIS A 1 97 ? 6.713 11.641 7.329 1.00 98.44 97 HIS A O 1
ATOM 754 N N . VAL A 1 98 ? 7.149 13.010 9.077 1.00 97.88 98 VAL A N 1
ATOM 755 C CA . VAL A 1 98 ? 6.035 12.604 9.925 1.00 97.88 98 VAL A CA 1
ATOM 756 C C . VAL A 1 98 ? 5.512 13.813 10.694 1.00 97.88 98 VAL A C 1
ATOM 758 O O . VAL A 1 98 ? 6.267 14.536 11.342 1.00 97.88 98 VAL A O 1
ATOM 761 N N . GLU A 1 99 ? 4.204 13.999 10.638 1.00 96.62 99 GLU A N 1
ATOM 762 C CA . GLU A 1 99 ? 3.436 14.891 11.496 1.00 96.62 99 GLU A CA 1
ATOM 763 C C . GLU A 1 99 ? 2.255 14.086 12.035 1.00 96.62 99 GLU A C 1
ATOM 765 O O . GLU A 1 99 ? 1.616 13.347 11.290 1.00 96.62 99 GLU A O 1
ATOM 770 N N . SER A 1 100 ? 1.975 14.157 13.332 1.00 95.75 100 SER A N 1
ATOM 771 C CA . SER A 1 100 ? 0.908 13.354 13.928 1.00 95.75 100 SER A CA 1
ATOM 772 C C . SER A 1 100 ? 0.327 14.035 15.155 1.00 95.75 100 SER A C 1
ATOM 774 O O . SER A 1 100 ? 1.055 14.454 16.054 1.00 95.75 100 SER A O 1
ATOM 776 N N . ASN A 1 101 ? -0.997 14.114 15.187 1.00 96.12 101 ASN A N 1
ATOM 777 C CA . ASN A 1 101 ? -1.808 14.557 16.309 1.00 96.12 101 ASN A CA 1
ATOM 778 C C . ASN A 1 101 ? -2.974 13.575 16.491 1.00 96.12 101 ASN A C 1
ATOM 780 O O . ASN A 1 101 ? -4.146 13.901 16.291 1.00 96.12 101 ASN A O 1
ATOM 784 N N . LEU A 1 102 ? -2.625 12.327 16.797 1.00 97.12 102 LEU A N 1
ATOM 785 C CA . LEU A 1 102 ? -3.583 11.240 16.973 1.00 97.12 102 LEU A CA 1
ATOM 786 C C . LEU A 1 102 ? -4.013 11.104 18.440 1.00 97.12 102 LEU A C 1
ATOM 788 O O . LEU A 1 102 ? -3.216 11.373 19.343 1.00 97.12 102 LEU A O 1
ATOM 792 N N . PRO A 1 103 ? -5.261 10.673 18.698 1.00 96.50 103 PRO A N 1
ATOM 793 C CA . PRO A 1 103 ? -5.726 10.437 20.055 1.00 96.50 103 PRO A CA 1
ATOM 794 C C . PRO A 1 103 ? -5.006 9.243 20.697 1.00 96.50 103 PRO A C 1
ATOM 796 O O . PRO A 1 103 ? -4.442 8.378 20.022 1.00 96.50 103 PRO A O 1
ATOM 799 N N . GLU A 1 104 ? -5.078 9.172 22.026 1.00 97.31 104 GLU A N 1
ATOM 800 C CA . GLU A 1 104 ? -4.599 8.014 22.777 1.00 97.31 104 GLU A CA 1
ATOM 801 C C . GLU A 1 104 ? -5.276 6.718 22.293 1.00 97.31 104 GLU A C 1
ATOM 803 O O . GLU A 1 104 ? -6.457 6.696 21.939 1.00 97.31 104 GLU A O 1
ATOM 808 N N . GLY A 1 105 ? -4.515 5.621 22.271 1.00 97.62 105 GLY A N 1
ATOM 809 C CA . GLY A 1 105 ? -4.993 4.321 21.798 1.00 97.62 105 GLY A CA 1
ATOM 810 C C . GLY A 1 105 ? -4.871 4.107 20.286 1.00 97.62 105 GLY A C 1
ATOM 811 O O . GLY A 1 105 ? -5.270 3.042 19.805 1.00 97.62 105 GLY A O 1
ATOM 812 N N . VAL A 1 106 ? -4.292 5.057 19.545 1.00 98.75 106 VAL A N 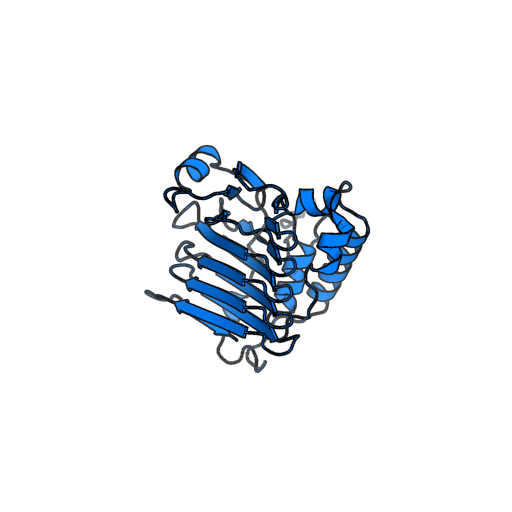1
ATOM 813 C CA . VAL A 1 106 ? -3.912 4.889 18.135 1.00 98.75 106 VAL A CA 1
ATOM 814 C C . VAL A 1 106 ? -2.404 4.706 18.014 1.00 98.75 106 VAL A C 1
ATOM 816 O O . VAL A 1 106 ? -1.625 5.520 18.502 1.00 98.75 106 VAL A O 1
ATOM 819 N N . ILE A 1 107 ? -1.994 3.653 17.316 1.00 98.69 107 ILE A N 1
ATOM 820 C CA . ILE A 1 107 ? -0.621 3.451 16.854 1.00 98.69 107 ILE A CA 1
ATOM 821 C C . ILE A 1 107 ? -0.609 3.818 15.373 1.00 98.69 107 ILE A C 1
ATOM 823 O O . ILE A 1 107 ? -1.394 3.265 14.609 1.00 98.69 107 ILE A O 1
ATOM 827 N N . CYS A 1 108 ? 0.258 4.742 14.972 1.00 98.69 108 CYS A N 1
ATOM 828 C CA . CYS A 1 108 ? 0.478 5.108 13.574 1.00 98.69 108 CYS A CA 1
ATOM 829 C C . CYS A 1 108 ? 1.976 5.302 13.370 1.00 98.69 108 CYS A C 1
ATOM 831 O O . CYS A 1 108 ? 2.523 6.340 13.741 1.00 98.69 108 CYS A O 1
ATOM 833 N N . LEU A 1 109 ? 2.635 4.277 12.840 1.00 98.56 109 LEU A N 1
ATOM 834 C CA . LEU A 1 109 ? 4.089 4.202 12.736 1.00 98.56 109 LEU A CA 1
ATOM 835 C C . LEU A 1 109 ? 4.502 3.737 11.337 1.00 98.56 109 LEU A C 1
ATOM 837 O O . LEU A 1 109 ? 3.720 3.066 10.654 1.00 98.56 109 LEU A O 1
ATOM 841 N N . PRO A 1 110 ? 5.748 4.016 10.921 1.00 98.44 110 PRO A N 1
ATOM 842 C CA . PRO A 1 110 ? 6.363 3.286 9.826 1.00 98.44 110 PRO A CA 1
ATOM 843 C C . PRO A 1 110 ? 6.354 1.786 10.136 1.00 98.44 110 PRO A C 1
ATOM 845 O O . PRO A 1 110 ? 6.656 1.371 11.258 1.00 98.44 110 PRO A O 1
ATOM 848 N N . LEU A 1 111 ? 6.034 0.955 9.147 1.00 98.50 111 LEU A N 1
ATOM 849 C CA . LEU A 1 111 ? 5.931 -0.493 9.321 1.00 98.50 111 LEU A CA 1
ATOM 850 C C . LEU A 1 111 ? 7.240 -1.101 9.845 1.00 98.50 111 LEU A C 1
ATOM 852 O O . LEU A 1 111 ? 7.193 -1.994 10.687 1.00 98.50 111 LEU A O 1
ATOM 856 N N . ALA A 1 112 ? 8.396 -0.590 9.409 1.00 97.69 112 ALA A N 1
ATOM 857 C CA . ALA A 1 112 ? 9.701 -1.040 9.899 1.00 97.69 112 ALA A CA 1
ATOM 858 C C . ALA A 1 112 ? 9.852 -0.867 11.421 1.00 97.69 112 ALA A C 1
ATOM 860 O O . ALA A 1 112 ? 10.411 -1.732 12.092 1.00 97.69 112 ALA A O 1
ATOM 861 N N . GLU A 1 113 ? 9.317 0.223 11.977 1.00 98.38 113 GLU A N 1
ATOM 862 C CA . GLU A 1 113 ? 9.307 0.466 13.419 1.00 98.38 113 GLU A CA 1
ATOM 863 C C . GLU A 1 113 ? 8.281 -0.432 14.117 1.00 98.38 113 GLU A C 1
ATOM 865 O O . GLU A 1 113 ? 8.609 -1.087 15.107 1.00 98.38 113 GLU A O 1
ATOM 870 N N . ALA A 1 114 ? 7.067 -0.534 13.568 1.00 98.56 114 ALA A N 1
ATOM 871 C CA . ALA A 1 114 ? 6.001 -1.370 14.119 1.00 98.56 114 ALA A CA 1
ATOM 872 C C . ALA A 1 114 ? 6.367 -2.862 14.165 1.00 98.56 114 ALA A C 1
ATOM 874 O O . ALA A 1 114 ? 5.968 -3.562 15.094 1.00 98.56 114 ALA A O 1
ATOM 875 N N . LEU A 1 115 ? 7.156 -3.355 13.206 1.00 98.31 115 LEU A N 1
ATOM 876 C CA . LEU A 1 115 ? 7.693 -4.717 13.224 1.00 98.31 115 LEU A CA 1
ATOM 877 C C . LEU A 1 115 ? 8.527 -4.982 14.486 1.00 98.31 115 LEU A C 1
ATOM 879 O O . LEU A 1 115 ? 8.480 -6.085 15.024 1.00 98.31 115 LEU A O 1
ATOM 883 N N . VAL A 1 116 ? 9.257 -3.980 14.980 1.00 98.19 116 VAL A N 1
ATOM 884 C CA . VAL A 1 116 ? 10.104 -4.095 16.174 1.00 98.19 116 VAL A CA 1
ATOM 885 C C . VAL A 1 116 ? 9.307 -3.828 17.451 1.00 98.19 116 VAL A C 1
ATOM 887 O O . VAL A 1 116 ? 9.388 -4.608 18.397 1.00 98.19 116 VAL A O 1
ATOM 890 N N . SER A 1 117 ? 8.530 -2.743 17.495 1.00 98.38 117 SER A N 1
ATOM 891 C CA . SER A 1 117 ? 7.826 -2.299 18.708 1.00 98.38 117 SER A CA 1
ATOM 892 C C . SER A 1 117 ? 6.499 -3.025 18.961 1.00 98.38 117 SER A C 1
ATOM 894 O O . SER A 1 117 ? 6.067 -3.127 20.109 1.00 98.38 117 SER A O 1
ATOM 896 N N . HIS A 1 118 ? 5.872 -3.571 17.915 1.00 98.31 118 HIS A N 1
ATOM 897 C CA . HIS A 1 118 ? 4.556 -4.221 17.945 1.00 98.31 118 HIS A CA 1
ATOM 898 C C . HIS A 1 118 ? 4.527 -5.528 17.129 1.00 98.31 118 HIS A C 1
ATOM 900 O O . HIS A 1 118 ? 3.506 -5.876 16.532 1.00 98.31 118 HIS A O 1
ATOM 906 N N . GLY A 1 119 ? 5.643 -6.268 17.117 1.00 97.88 119 GLY A N 1
ATOM 907 C CA . GLY A 1 119 ? 5.859 -7.437 16.257 1.00 97.88 119 GLY A CA 1
ATOM 908 C C . GLY A 1 119 ? 4.735 -8.478 16.276 1.00 97.88 119 GLY A C 1
ATOM 909 O O . GLY A 1 119 ? 4.264 -8.854 15.208 1.00 97.88 119 GLY A O 1
ATOM 910 N N . ASP A 1 120 ? 4.249 -8.887 17.453 1.00 97.75 120 ASP A N 1
ATOM 911 C CA . ASP A 1 120 ? 3.171 -9.887 17.574 1.00 97.75 120 ASP A CA 1
ATOM 912 C C . ASP A 1 120 ? 1.858 -9.416 16.928 1.00 97.75 120 ASP A C 1
ATOM 914 O O . ASP A 1 120 ? 1.147 -10.185 16.270 1.00 97.75 120 ASP A O 1
ATOM 918 N N . LEU A 1 121 ? 1.539 -8.130 17.099 1.00 97.94 121 LEU A N 1
ATOM 919 C CA . LEU A 1 121 ? 0.343 -7.518 16.533 1.00 97.94 121 LEU A CA 1
ATOM 920 C C . LEU A 1 121 ? 0.461 -7.427 15.009 1.00 97.94 121 LEU A C 1
ATOM 922 O O . LEU A 1 121 ? -0.461 -7.824 14.302 1.00 97.94 121 LEU A O 1
ATOM 926 N N . VAL A 1 122 ? 1.606 -6.975 14.494 1.00 98.50 122 VAL A N 1
ATOM 927 C CA . VAL A 1 122 ? 1.866 -6.924 13.048 1.00 98.50 122 VAL A CA 1
ATOM 928 C C . VAL A 1 122 ? 1.820 -8.331 12.448 1.00 98.50 122 VAL A C 1
ATOM 930 O O . VAL A 1 122 ? 1.091 -8.565 11.485 1.00 98.50 122 VAL A O 1
ATOM 933 N N . GLN A 1 123 ? 2.518 -9.299 13.047 1.00 97.88 123 GLN A N 1
ATOM 934 C CA . GLN A 1 123 ? 2.582 -10.686 12.578 1.00 97.88 123 GLN A CA 1
ATOM 935 C C . GLN A 1 123 ? 1.196 -11.335 12.470 1.00 97.88 123 GLN A C 1
ATOM 937 O O . GLN A 1 123 ? 0.947 -12.112 11.546 1.00 97.88 123 GLN A O 1
ATOM 942 N N . SER A 1 124 ? 0.284 -10.992 13.384 1.00 97.25 124 SER A N 1
ATOM 943 C CA . SER A 1 124 ? -1.083 -11.522 13.427 1.00 97.25 124 SER A CA 1
ATOM 944 C C . SER A 1 124 ? -1.981 -11.034 12.287 1.00 97.25 124 SER A C 1
ATOM 946 O O . SER A 1 124 ? -3.044 -11.615 12.073 1.00 97.25 124 SER A O 1
ATOM 948 N N . HIS A 1 125 ? -1.590 -9.985 11.559 1.00 97.56 125 HIS A N 1
ATOM 949 C CA . HIS A 1 125 ? -2.420 -9.368 10.518 1.00 97.56 125 HIS A CA 1
ATOM 950 C C . HIS A 1 125 ? -1.731 -9.251 9.154 1.00 97.56 125 HIS A C 1
ATOM 952 O O . HIS A 1 125 ? -2.418 -9.286 8.138 1.00 97.56 125 HIS A O 1
ATOM 958 N N . PHE A 1 126 ? -0.402 -9.186 9.123 1.00 97.06 126 PHE A N 1
ATOM 959 C CA . PHE A 1 126 ? 0.399 -8.988 7.918 1.00 97.06 126 PHE A CA 1
ATOM 960 C C . PHE A 1 126 ? 0.241 -10.123 6.889 1.00 97.06 126 PHE A C 1
ATOM 962 O O . PHE A 1 126 ? 0.526 -11.287 7.209 1.00 97.06 126 PHE A O 1
ATOM 969 N N . ILE A 1 127 ? -0.189 -9.781 5.663 1.00 95.69 127 ILE A N 1
ATOM 970 C CA . ILE A 1 127 ? -0.332 -10.645 4.470 1.00 95.69 127 ILE A CA 1
ATOM 971 C C . ILE A 1 127 ? -0.847 -12.037 4.848 1.00 95.69 127 ILE A C 1
ATOM 973 O O . ILE A 1 127 ? -0.214 -13.070 4.623 1.00 95.69 127 ILE A O 1
ATOM 977 N N . ARG A 1 128 ? -1.983 -12.079 5.545 1.00 91.44 128 ARG A N 1
ATOM 978 C CA . ARG A 1 128 ? -2.527 -13.327 6.104 1.00 91.44 128 ARG A CA 1
ATOM 979 C C . ARG A 1 128 ? -3.054 -14.299 5.056 1.00 91.44 128 ARG A C 1
ATOM 981 O O . ARG A 1 128 ? -3.265 -15.471 5.363 1.00 91.44 128 ARG A O 1
ATOM 988 N N . GLN A 1 129 ? -3.371 -13.792 3.875 1.00 87.06 129 GLN A N 1
ATOM 989 C CA . GLN A 1 129 ? -4.162 -14.489 2.880 1.00 87.06 129 GLN A CA 1
ATOM 990 C C . GLN A 1 129 ? -3.370 -14.649 1.589 1.00 87.06 129 GLN A C 1
ATOM 992 O O . GLN A 1 129 ? -2.608 -13.772 1.192 1.00 87.06 129 GLN A O 1
ATOM 997 N N . GLU A 1 130 ? -3.580 -15.773 0.910 1.00 85.25 130 GLU A N 1
ATOM 998 C CA . GLU A 1 130 ? -2.994 -15.986 -0.407 1.00 85.25 130 GLU A CA 1
ATOM 999 C C . GLU A 1 130 ? -3.703 -15.134 -1.467 1.00 85.25 130 GLU A C 1
ATOM 1001 O O . GLU A 1 130 ? -4.934 -15.170 -1.601 1.00 85.25 130 GLU A O 1
ATOM 1006 N N . THR A 1 131 ? -2.908 -14.420 -2.266 1.00 89.44 131 THR A N 1
ATOM 1007 C CA . THR A 1 131 ? -3.384 -13.683 -3.439 1.00 89.44 131 THR A CA 1
ATOM 1008 C C . THR A 1 131 ? -3.894 -14.655 -4.498 1.00 89.44 131 THR A C 1
ATOM 1010 O O . THR A 1 131 ? -3.149 -15.490 -5.011 1.00 89.44 131 THR A O 1
ATOM 1013 N N . ARG A 1 132 ? -5.168 -14.518 -4.875 1.00 89.88 132 ARG A N 1
ATOM 1014 C CA . ARG A 1 132 ? -5.859 -15.464 -5.773 1.00 89.88 132 ARG A CA 1
ATOM 1015 C C . ARG A 1 132 ? -6.381 -14.865 -7.079 1.00 89.88 132 ARG A C 1
ATOM 1017 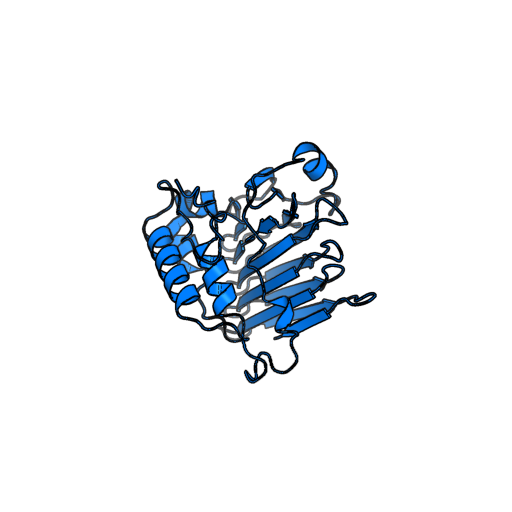O O . ARG A 1 132 ? -6.967 -15.588 -7.878 1.00 89.88 132 ARG A O 1
ATOM 1024 N N . LEU A 1 133 ? -6.169 -13.570 -7.311 1.00 93.31 133 LEU A N 1
ATOM 1025 C CA . LEU A 1 133 ? -6.683 -12.871 -8.495 1.00 93.31 133 LEU A CA 1
ATOM 1026 C C . LEU A 1 133 ? -5.681 -12.801 -9.657 1.00 93.31 133 LEU A C 1
ATOM 1028 O O . LEU A 1 133 ? -6.016 -12.287 -10.719 1.00 93.31 133 LEU A O 1
ATOM 1032 N N . GLY A 1 134 ? -4.504 -13.416 -9.511 1.00 92.56 134 GLY A N 1
ATOM 1033 C CA . GLY A 1 134 ? -3.526 -13.605 -10.587 1.00 92.56 134 GLY A CA 1
ATOM 1034 C C . GLY A 1 134 ? -2.140 -13.042 -10.285 1.00 92.56 134 GLY A C 1
ATOM 1035 O O . GLY A 1 134 ? -1.179 -13.481 -10.915 1.00 92.56 134 GLY A O 1
ATOM 1036 N N . SER A 1 135 ? -2.001 -12.152 -9.301 1.00 95.00 135 SER A N 1
ATOM 1037 C CA . SER A 1 135 ? -0.725 -11.496 -8.981 1.00 95.00 135 SER A CA 1
ATOM 1038 C C . SER A 1 135 ? 0.101 -12.203 -7.905 1.00 95.00 135 SER A C 1
ATOM 1040 O O . SER A 1 135 ? 0.984 -11.586 -7.325 1.00 95.00 135 SER A O 1
ATOM 1042 N N . ALA A 1 136 ? -0.106 -13.504 -7.665 1.00 95.50 136 ALA A N 1
ATOM 1043 C CA . ALA A 1 136 ? 0.614 -14.263 -6.630 1.00 95.50 136 ALA A CA 1
ATOM 1044 C C . ALA A 1 136 ? 2.150 -14.157 -6.740 1.00 95.50 136 ALA A C 1
ATOM 1046 O O . ALA A 1 136 ? 2.837 -14.034 -5.727 1.00 95.50 136 ALA A O 1
ATOM 1047 N N . LYS A 1 137 ? 2.698 -14.128 -7.967 1.00 96.50 137 LYS A N 1
ATOM 1048 C CA . LYS A 1 137 ? 4.134 -13.891 -8.190 1.00 96.50 137 LYS A CA 1
ATOM 1049 C C . LYS A 1 137 ? 4.563 -12.514 -7.674 1.00 96.50 137 LYS A C 1
ATOM 1051 O O . LYS A 1 137 ? 5.573 -12.408 -6.990 1.00 96.50 137 LYS A O 1
ATOM 1056 N N . PHE A 1 138 ? 3.805 -11.468 -7.989 1.00 96.69 138 PHE A N 1
ATOM 1057 C CA . PHE A 1 138 ? 4.135 -10.094 -7.605 1.00 96.69 138 PHE A CA 1
ATOM 1058 C C . PHE A 1 138 ? 3.855 -9.819 -6.125 1.00 96.69 138 PHE A C 1
ATOM 1060 O O . PHE A 1 138 ? 4.622 -9.094 -5.505 1.00 96.69 138 PHE A O 1
ATOM 1067 N N . ALA A 1 139 ? 2.858 -10.476 -5.528 1.00 97.50 139 ALA A N 1
ATOM 1068 C CA . ALA A 1 139 ? 2.646 -10.490 -4.082 1.00 97.50 139 ALA A CA 1
ATOM 1069 C C . ALA A 1 139 ? 3.859 -11.075 -3.342 1.00 97.50 139 ALA A C 1
ATOM 1071 O O . ALA A 1 139 ? 4.344 -10.495 -2.375 1.00 97.50 139 ALA A O 1
ATOM 1072 N N . ALA A 1 140 ? 4.400 -12.195 -3.836 1.00 97.75 140 ALA A N 1
ATOM 1073 C CA . ALA A 1 140 ? 5.605 -12.799 -3.275 1.00 97.75 140 ALA A CA 1
ATOM 1074 C C . ALA A 1 140 ? 6.840 -11.894 -3.443 1.00 97.75 140 ALA A C 1
ATOM 1076 O O . ALA A 1 140 ? 7.651 -11.795 -2.526 1.00 97.75 140 ALA A O 1
ATOM 1077 N N . LEU A 1 141 ? 6.969 -11.198 -4.581 1.00 98.00 141 LEU A N 1
ATOM 1078 C CA . LEU A 1 141 ? 8.033 -10.209 -4.790 1.00 98.00 141 LEU A CA 1
ATOM 1079 C C . LEU A 1 141 ? 7.903 -9.015 -3.835 1.00 98.00 141 LEU A C 1
ATOM 1081 O O . LEU A 1 141 ? 8.914 -8.576 -3.288 1.00 98.00 141 LEU A O 1
ATOM 1085 N N . HIS A 1 142 ? 6.679 -8.522 -3.621 1.00 98.31 142 HIS A N 1
ATOM 1086 C CA . HIS A 1 142 ? 6.383 -7.466 -2.656 1.00 98.31 142 HIS A CA 1
ATOM 1087 C C . HIS A 1 142 ? 6.810 -7.879 -1.252 1.00 98.31 142 HIS A C 1
ATOM 1089 O O . HIS A 1 142 ? 7.635 -7.211 -0.642 1.00 98.31 142 HIS A O 1
ATOM 1095 N N . GLU A 1 143 ? 6.313 -9.013 -0.762 1.00 97.94 143 GLU A N 1
ATOM 1096 C CA . GLU A 1 143 ? 6.610 -9.497 0.587 1.00 97.94 143 GLU A CA 1
ATOM 1097 C C . GLU A 1 143 ? 8.112 -9.748 0.790 1.00 97.94 143 GLU A C 1
ATOM 1099 O O . GLU A 1 143 ? 8.670 -9.358 1.815 1.00 97.94 143 GLU A O 1
ATOM 1104 N N . ALA A 1 144 ? 8.793 -10.319 -0.210 1.00 97.94 144 ALA A N 1
ATOM 1105 C CA . ALA A 1 144 ? 10.239 -10.528 -0.174 1.00 97.94 144 ALA A CA 1
ATOM 1106 C C . ALA A 1 144 ? 11.031 -9.215 -0.123 1.00 97.94 144 ALA A C 1
ATOM 1108 O O . ALA A 1 144 ? 12.088 -9.167 0.496 1.00 97.94 144 ALA A O 1
ATOM 1109 N N . SER A 1 145 ? 10.539 -8.169 -0.790 1.00 97.69 145 SER A N 1
ATOM 1110 C CA . SER A 1 145 ? 11.266 -6.910 -0.977 1.00 97.69 145 SER A CA 1
ATOM 1111 C C . SER A 1 145 ? 10.822 -5.803 -0.029 1.00 97.69 145 SER A C 1
ATOM 1113 O O . SER A 1 145 ? 11.425 -4.735 -0.042 1.00 97.69 145 SER A O 1
ATOM 1115 N N . LEU A 1 146 ? 9.788 -6.012 0.779 1.00 96.81 146 LEU A N 1
ATOM 1116 C CA . LEU A 1 146 ? 9.231 -4.987 1.650 1.00 96.81 146 LEU A CA 1
ATOM 1117 C C . LEU A 1 146 ? 10.269 -4.463 2.653 1.00 96.81 146 LEU A C 1
ATOM 1119 O O . LEU A 1 146 ? 10.867 -5.231 3.403 1.00 96.81 146 LEU A O 1
ATOM 1123 N N . THR A 1 147 ? 10.475 -3.150 2.689 1.00 94.69 147 THR A N 1
ATOM 1124 C CA . THR A 1 147 ? 11.396 -2.509 3.646 1.00 94.69 147 THR A CA 1
ATOM 1125 C C . THR A 1 147 ? 10.688 -1.616 4.645 1.00 94.69 147 THR A C 1
ATOM 1127 O O . THR A 1 147 ? 11.155 -1.485 5.772 1.00 94.69 147 THR A O 1
ATOM 1130 N N . ASN A 1 148 ? 9.578 -0.994 4.252 1.00 95.81 148 ASN A N 1
ATOM 1131 C CA . ASN A 1 148 ? 8.827 -0.087 5.104 1.00 95.81 148 ASN A CA 1
ATOM 1132 C C . ASN A 1 148 ? 7.404 0.109 4.565 1.00 95.81 148 ASN A C 1
ATOM 1134 O O . ASN A 1 148 ? 7.032 -0.462 3.547 1.00 95.81 148 ASN A O 1
ATOM 1138 N N . GLY A 1 149 ? 6.610 0.922 5.248 1.00 96.62 149 GLY A N 1
ATOM 1139 C CA . GLY A 1 149 ? 5.232 1.211 4.879 1.00 96.62 149 GLY A CA 1
ATOM 1140 C C . GLY A 1 149 ? 4.505 1.899 6.023 1.00 96.62 149 GLY A C 1
ATOM 1141 O O . GLY A 1 149 ? 5.145 2.428 6.929 1.00 96.62 149 GLY A O 1
ATOM 1142 N N . LEU A 1 150 ? 3.179 1.856 6.021 1.00 98.75 150 LEU A N 1
ATOM 1143 C CA . LEU A 1 150 ? 2.344 2.375 7.096 1.00 98.75 150 LEU A CA 1
ATOM 1144 C C . LEU A 1 150 ? 1.776 1.226 7.937 1.00 98.75 150 LEU A C 1
ATOM 1146 O O . LEU A 1 150 ? 1.173 0.296 7.403 1.00 98.75 150 LEU A O 1
ATOM 1150 N N . PHE A 1 151 ? 1.892 1.335 9.258 1.00 98.88 151 PHE A N 1
ATOM 1151 C CA . PHE A 1 151 ? 1.115 0.538 10.201 1.00 98.88 151 PHE A CA 1
ATOM 1152 C C . PHE A 1 151 ? 0.189 1.439 11.017 1.00 98.88 151 PHE A C 1
ATOM 1154 O O . PHE A 1 151 ? 0.654 2.336 11.723 1.00 98.88 151 PHE A O 1
ATOM 1161 N N . VAL A 1 152 ? -1.115 1.167 10.953 1.00 98.94 152 VAL A N 1
ATOM 1162 C CA . VAL A 1 152 ? -2.130 1.813 11.786 1.00 98.94 152 VAL A CA 1
ATOM 1163 C C . VAL A 1 152 ? -2.858 0.759 12.607 1.00 98.94 152 VAL A C 1
ATOM 1165 O O . VAL A 1 152 ? -3.478 -0.145 12.054 1.00 98.94 152 VAL A O 1
ATOM 1168 N N . HIS A 1 153 ? -2.857 0.912 13.927 1.00 98.88 153 HIS A N 1
ATOM 1169 C CA . HIS A 1 153 ? -3.736 0.161 14.814 1.00 98.88 153 HIS A CA 1
ATOM 1170 C C . HIS A 1 153 ? -4.586 1.108 15.658 1.00 98.88 153 HIS A C 1
ATOM 1172 O O . HIS A 1 153 ? -4.057 1.984 16.340 1.00 98.88 153 HIS A O 1
ATOM 1178 N N . VAL A 1 154 ? -5.902 0.907 15.657 1.00 98.88 154 VAL A N 1
ATOM 1179 C CA . VAL A 1 154 ? -6.846 1.697 16.460 1.00 98.88 154 VAL A CA 1
ATOM 1180 C C . VAL A 1 154 ? -7.474 0.812 17.520 1.00 98.88 154 VAL A C 1
ATOM 1182 O O . VAL A 1 154 ? -8.212 -0.110 17.187 1.00 98.88 154 VAL A O 1
ATOM 1185 N N . SER A 1 155 ? -7.206 1.098 18.792 1.00 98.81 155 SER A N 1
ATOM 1186 C CA . SER A 1 155 ? -7.707 0.306 19.921 1.00 98.81 155 SER A CA 1
ATOM 1187 C C . SER A 1 155 ? -9.235 0.288 20.009 1.00 98.81 155 SER A C 1
ATOM 1189 O O . SER A 1 155 ? -9.930 1.118 19.420 1.00 98.81 155 SER A O 1
ATOM 1191 N N . ASP A 1 156 ? -9.768 -0.664 20.775 1.00 98.81 156 ASP A N 1
ATOM 1192 C CA . ASP A 1 156 ? -11.202 -0.789 21.028 1.00 98.81 156 ASP A CA 1
ATOM 1193 C C . ASP A 1 156 ? -11.833 0.543 21.459 1.00 98.81 156 ASP A C 1
ATOM 1195 O O . ASP A 1 156 ? -11.347 1.210 22.373 1.00 98.81 156 ASP A O 1
ATOM 1199 N N . LYS A 1 157 ? -12.974 0.879 20.848 1.00 98.69 157 LYS A N 1
ATOM 1200 C CA . LYS A 1 157 ? -13.807 2.054 21.156 1.00 98.69 157 LYS A CA 1
ATOM 1201 C C . LYS A 1 157 ? -13.132 3.410 20.915 1.00 98.69 157 LYS A C 1
ATOM 1203 O O . LYS A 1 157 ? -13.670 4.425 21.351 1.00 98.69 157 LYS A O 1
ATOM 1208 N N . VAL A 1 158 ? -11.983 3.443 20.238 1.00 98.75 158 VAL A N 1
ATOM 1209 C CA . VAL A 1 158 ? -11.324 4.689 19.829 1.00 98.75 158 VAL A CA 1
ATOM 1210 C C . VAL A 1 158 ? -11.843 5.124 18.461 1.00 98.75 158 VAL A C 1
ATOM 1212 O O . VAL A 1 158 ? -11.883 4.335 17.517 1.00 98.75 158 VAL A O 1
ATOM 1215 N N . GLU A 1 159 ? -12.214 6.393 18.331 1.00 98.56 159 GLU A N 1
ATOM 1216 C CA . GLU A 1 159 ? -12.565 6.999 17.047 1.00 98.56 159 GLU A CA 1
ATOM 1217 C C . GLU A 1 159 ? -11.525 8.050 16.663 1.00 98.56 159 GLU A C 1
ATOM 1219 O O . GLU A 1 159 ? -11.239 8.973 17.427 1.00 98.56 159 GLU A O 1
ATOM 1224 N N . VAL A 1 160 ? -10.955 7.912 15.466 1.00 98.50 160 VAL A N 1
ATOM 1225 C CA . VAL A 1 160 ? -10.074 8.923 14.880 1.00 98.50 160 VAL A CA 1
ATOM 1226 C C . VAL A 1 160 ? -10.933 9.948 14.144 1.00 98.50 160 VAL A C 1
ATOM 1228 O O . VAL A 1 160 ? -11.443 9.685 13.052 1.00 98.50 160 VAL A O 1
ATOM 1231 N N . GLU A 1 161 ? -11.098 11.124 14.748 1.00 96.12 161 GLU A N 1
ATOM 1232 C CA . GLU A 1 161 ? -11.798 12.257 14.138 1.00 96.12 161 GLU A CA 1
ATOM 1233 C C . GLU A 1 161 ? -10.888 12.975 13.139 1.00 96.12 161 GLU A C 1
ATOM 1235 O O . GLU A 1 161 ? -10.128 13.868 13.496 1.00 96.12 161 GLU A O 1
ATOM 1240 N N . GLY A 1 162 ? -10.949 12.556 11.876 1.00 96.50 162 GLY A N 1
ATOM 1241 C CA . GLY A 1 162 ? -10.171 13.123 10.778 1.00 96.50 162 GLY A CA 1
ATOM 1242 C C . GLY A 1 162 ? -9.643 12.041 9.845 1.00 96.50 162 GLY A C 1
ATOM 1243 O O . GLY A 1 162 ? -10.246 10.978 9.713 1.00 96.50 162 GLY A O 1
ATOM 1244 N N . THR A 1 163 ? -8.551 12.330 9.141 1.00 98.50 163 THR A N 1
ATOM 1245 C CA . THR A 1 163 ? -7.944 11.402 8.174 1.00 98.50 163 THR A CA 1
ATOM 1246 C C . THR A 1 163 ? -6.431 11.365 8.329 1.00 98.50 163 THR A C 1
ATOM 1248 O O . THR A 1 163 ? -5.798 12.415 8.448 1.00 98.50 163 THR A O 1
ATOM 1251 N N . ILE A 1 164 ? -5.872 10.158 8.331 1.00 98.88 164 ILE A N 1
ATOM 1252 C CA . ILE A 1 164 ? -4.432 9.927 8.207 1.00 98.88 164 ILE A CA 1
ATOM 1253 C C . ILE A 1 164 ? -4.096 9.989 6.717 1.00 98.88 164 ILE A C 1
ATOM 1255 O O . ILE A 1 164 ? -4.697 9.272 5.920 1.00 98.88 164 ILE A O 1
ATOM 1259 N N . GLU A 1 165 ? -3.167 10.855 6.340 1.00 98.81 165 GLU A N 1
ATOM 1260 C CA . GLU A 1 165 ? -2.719 11.042 4.963 1.00 98.81 165 GLU A CA 1
ATOM 1261 C C . GLU A 1 165 ? -1.299 10.503 4.791 1.00 98.81 165 GLU A C 1
ATOM 1263 O O . GLU A 1 165 ? -0.404 10.813 5.577 1.00 98.81 165 GLU A O 1
ATOM 1268 N N . VAL A 1 166 ? -1.071 9.716 3.745 1.00 98.81 166 VAL A N 1
ATOM 1269 C CA . VAL A 1 166 ? 0.241 9.146 3.449 1.00 98.81 166 VAL A CA 1
ATOM 1270 C C . VAL A 1 166 ? 0.591 9.378 1.989 1.00 98.81 166 VAL A C 1
ATOM 1272 O O . VAL A 1 166 ? -0.181 9.052 1.094 1.00 98.81 166 VAL A O 1
ATOM 1275 N N . HIS A 1 167 ? 1.767 9.947 1.745 1.00 98.81 167 HIS A N 1
ATOM 1276 C CA . HIS A 1 167 ? 2.303 10.164 0.403 1.00 98.81 167 HIS A CA 1
ATOM 1277 C C . HIS A 1 167 ? 3.402 9.148 0.118 1.00 98.81 167 HIS A C 1
ATOM 1279 O O . HIS A 1 167 ? 4.314 8.989 0.925 1.00 98.81 167 HIS A O 1
ATOM 1285 N N . HIS A 1 168 ? 3.348 8.520 -1.050 1.00 98.88 168 HIS A N 1
ATOM 1286 C CA . HIS A 1 168 ? 4.352 7.588 -1.554 1.00 98.88 168 HIS A CA 1
ATOM 1287 C C . HIS A 1 168 ? 4.898 8.118 -2.877 1.00 98.88 168 HIS A C 1
ATOM 1289 O O . HIS A 1 168 ? 4.185 8.161 -3.884 1.00 98.88 168 HIS A O 1
ATOM 1295 N N . TRP A 1 169 ? 6.164 8.524 -2.877 1.00 98.81 169 TRP A N 1
ATOM 1296 C CA . TRP A 1 169 ? 6.842 9.065 -4.051 1.00 98.81 169 TRP A CA 1
ATOM 1297 C C . TRP A 1 169 ? 7.837 8.072 -4.642 1.00 98.81 169 TRP A C 1
ATOM 1299 O O . TRP A 1 169 ? 8.645 7.486 -3.919 1.00 98.81 169 TRP A O 1
ATOM 1309 N N . ILE A 1 170 ? 7.830 7.963 -5.971 1.00 98.75 170 ILE A N 1
ATOM 1310 C CA . ILE A 1 170 ? 8.924 7.363 -6.742 1.00 98.75 170 ILE A CA 1
ATOM 1311 C C . ILE A 1 170 ? 9.844 8.479 -7.227 1.00 98.75 170 ILE A C 1
ATOM 1313 O O . ILE A 1 170 ? 9.407 9.354 -7.974 1.00 98.75 170 ILE A O 1
ATOM 1317 N N . ALA A 1 171 ? 11.116 8.426 -6.847 1.00 98.50 171 ALA A N 1
ATOM 1318 C CA . ALA A 1 171 ? 12.159 9.330 -7.313 1.00 98.50 171 ALA A CA 1
ATOM 1319 C C . ALA A 1 171 ? 13.292 8.558 -8.008 1.00 98.50 171 ALA A C 1
ATOM 1321 O O . ALA A 1 171 ? 13.786 7.553 -7.491 1.00 98.50 171 ALA A O 1
ATOM 1322 N N . GLY A 1 172 ? 13.731 9.058 -9.163 1.00 97.56 172 GLY A N 1
ATOM 1323 C CA . GLY A 1 172 ? 14.790 8.450 -9.974 1.00 97.56 172 GLY A CA 1
ATOM 1324 C C . GLY A 1 172 ? 14.280 7.600 -11.142 1.00 97.56 172 GLY A C 1
ATOM 1325 O O . GLY A 1 172 ? 13.112 7.224 -11.210 1.00 97.56 172 GLY A O 1
ATOM 1326 N N . GLU A 1 173 ? 15.185 7.343 -12.085 1.00 96.75 173 GLU A N 1
ATOM 1327 C CA . GLU A 1 173 ? 14.930 6.560 -13.294 1.00 96.75 173 GLU A CA 1
ATOM 1328 C C . GLU A 1 173 ? 14.886 5.059 -12.995 1.00 96.75 173 GLU A C 1
ATOM 1330 O O . GLU A 1 173 ? 15.784 4.524 -12.345 1.00 96.75 173 GLU A O 1
ATOM 1335 N N . ASN A 1 174 ? 13.877 4.365 -13.532 1.00 97.44 174 ASN A N 1
ATOM 1336 C CA . ASN A 1 174 ? 13.677 2.927 -13.350 1.00 97.44 174 ASN A CA 1
ATOM 1337 C C . ASN A 1 174 ? 13.659 2.521 -11.862 1.00 97.44 174 ASN A C 1
ATOM 1339 O O . ASN A 1 174 ? 14.120 1.441 -11.489 1.00 97.44 174 ASN A O 1
ATOM 1343 N N . THR A 1 175 ? 13.102 3.373 -11.000 1.00 98.19 175 THR A N 1
ATOM 1344 C CA . THR A 1 175 ? 12.979 3.083 -9.569 1.00 98.19 175 THR A CA 1
ATOM 1345 C C . THR A 1 175 ? 11.758 2.202 -9.289 1.00 98.19 175 THR A C 1
ATOM 1347 O O . THR A 1 175 ? 10.667 2.457 -9.807 1.00 98.19 175 THR A O 1
ATOM 1350 N N . VAL A 1 176 ? 11.923 1.180 -8.442 1.00 98.44 176 VAL A N 1
ATOM 1351 C CA . VAL A 1 176 ? 10.818 0.387 -7.874 1.00 98.44 176 VAL A CA 1
ATOM 1352 C C . VAL A 1 176 ? 10.557 0.732 -6.405 1.00 98.44 176 VAL A C 1
ATOM 1354 O O . VAL A 1 176 ? 11.503 0.925 -5.641 1.00 98.44 176 VAL A O 1
ATOM 1357 N N . ILE A 1 177 ? 9.281 0.749 -6.012 1.00 98.62 177 ILE A N 1
ATOM 1358 C CA . ILE A 1 177 ? 8.830 0.869 -4.618 1.00 98.62 177 ILE A CA 1
ATOM 1359 C C . ILE A 1 177 ? 7.849 -0.244 -4.230 1.00 98.62 177 ILE A C 1
ATOM 1361 O O . ILE A 1 177 ? 7.123 -0.782 -5.078 1.00 98.62 177 ILE A O 1
ATOM 1365 N N . PHE A 1 178 ? 7.810 -0.559 -2.937 1.00 98.62 178 PHE A N 1
ATOM 1366 C CA . PHE A 1 178 ? 6.988 -1.610 -2.335 1.00 98.62 178 PHE A CA 1
ATOM 1367 C C . PHE A 1 178 ? 6.148 -1.095 -1.158 1.00 98.62 178 PHE A C 1
ATOM 1369 O O . PHE A 1 178 ? 6.261 -1.623 -0.050 1.00 98.62 178 PHE A O 1
ATOM 1376 N N . PRO A 1 179 ? 5.282 -0.089 -1.363 1.00 98.38 179 PRO A N 1
ATOM 1377 C CA . PRO A 1 179 ? 4.512 0.489 -0.275 1.00 98.38 179 PRO A CA 1
ATOM 1378 C C . PRO A 1 179 ? 3.523 -0.539 0.279 1.00 98.38 179 PRO A C 1
ATOM 1380 O O . PRO A 1 179 ? 2.765 -1.162 -0.473 1.00 98.38 179 PRO A O 1
ATOM 1383 N N . HIS A 1 180 ? 3.538 -0.709 1.599 1.00 98.62 180 HIS A N 1
ATOM 1384 C CA . HIS A 1 180 ? 2.619 -1.581 2.319 1.00 98.62 180 HIS A CA 1
ATOM 1385 C C . HIS A 1 180 ? 1.839 -0.786 3.363 1.00 98.62 180 HIS A C 1
ATOM 1387 O O . HIS A 1 180 ? 2.442 -0.192 4.255 1.00 98.62 180 HIS A O 1
ATOM 1393 N N . THR A 1 181 ? 0.512 -0.826 3.302 1.00 98.81 181 THR A N 1
ATOM 1394 C CA . THR A 1 181 ? -0.360 -0.187 4.296 1.00 98.81 181 THR A CA 1
ATOM 1395 C C . THR A 1 181 ? -1.154 -1.249 5.051 1.00 98.81 181 THR A C 1
ATOM 1397 O O . THR A 1 181 ? -2.059 -1.869 4.501 1.00 98.81 181 THR A O 1
ATOM 1400 N N . LEU A 1 182 ? -0.839 -1.445 6.332 1.00 98.88 182 LEU A N 1
ATOM 1401 C CA . LEU A 1 182 ? -1.552 -2.359 7.225 1.00 98.88 182 LEU A CA 1
ATOM 1402 C C . LEU A 1 182 ? -2.398 -1.557 8.218 1.00 98.88 182 LEU A C 1
ATOM 1404 O O . LEU A 1 182 ? -1.860 -0.832 9.055 1.00 98.88 182 LEU A O 1
ATOM 1408 N N . ILE A 1 183 ? -3.722 -1.710 8.145 1.00 98.94 183 ILE A N 1
ATOM 1409 C CA . ILE A 1 183 ? -4.681 -1.028 9.021 1.00 98.94 183 ILE A CA 1
ATOM 1410 C C . ILE A 1 183 ? -5.464 -2.068 9.815 1.00 98.94 183 ILE A C 1
ATOM 1412 O O . ILE A 1 183 ? -6.162 -2.906 9.248 1.00 98.94 183 ILE A O 1
ATOM 1416 N N . VAL A 1 184 ? -5.395 -1.984 11.140 1.00 98.88 184 VAL A N 1
ATOM 1417 C CA . VAL A 1 184 ? -6.087 -2.883 12.066 1.00 98.88 184 VAL A CA 1
ATOM 1418 C C . VAL A 1 184 ? -6.957 -2.068 13.014 1.00 98.88 184 VAL A C 1
ATOM 1420 O O . VAL A 1 184 ? -6.471 -1.260 13.799 1.00 98.88 184 VAL A O 1
ATOM 1423 N N . THR A 1 185 ? -8.265 -2.286 12.981 1.00 98.88 185 THR A N 1
ATOM 1424 C CA . THR A 1 185 ? -9.190 -1.636 13.919 1.00 98.88 185 THR A CA 1
ATOM 1425 C C . THR A 1 185 ? -9.646 -2.644 14.970 1.00 98.88 185 THR A C 1
ATOM 1427 O O . THR A 1 185 ? -10.132 -3.717 14.614 1.00 98.88 185 THR A O 1
ATOM 1430 N N . GLY A 1 186 ? -9.563 -2.280 16.244 1.00 98.75 186 GLY A N 1
ATOM 1431 C CA . GLY A 1 186 ? -10.211 -2.966 17.356 1.00 98.75 186 GLY A CA 1
ATOM 1432 C C . GLY A 1 186 ? -11.741 -2.921 17.288 1.00 98.75 186 GLY A C 1
ATOM 1433 O O . GLY A 1 186 ? -12.356 -2.470 16.319 1.00 98.75 186 GLY A O 1
ATOM 1434 N N . LYS A 1 187 ? -12.392 -3.421 18.333 1.00 98.81 187 LYS A N 1
ATOM 1435 C CA . LYS A 1 187 ? -13.851 -3.454 18.426 1.00 98.81 187 LYS A CA 1
ATOM 1436 C C . LYS A 1 187 ? -14.427 -2.046 18.547 1.00 98.81 187 LYS A C 1
ATOM 1438 O O . LYS A 1 187 ? -14.001 -1.274 19.400 1.00 98.81 187 LYS A O 1
ATOM 1443 N N . SER A 1 188 ? -15.480 -1.758 17.785 1.00 98.75 188 SER A N 1
ATOM 1444 C CA . SER A 1 188 ? -16.215 -0.489 17.853 1.00 98.75 188 SER A CA 1
ATOM 1445 C C . SER A 1 188 ? -15.317 0.742 17.680 1.00 98.75 188 SER A C 1
ATOM 1447 O O . SER A 1 188 ? -15.574 1.766 18.302 1.00 98.75 188 SER A O 1
ATOM 1449 N N . SER A 1 189 ? -14.254 0.635 16.881 1.00 98.81 189 SER A N 1
ATOM 1450 C CA . SER A 1 189 ? -13.354 1.746 16.570 1.00 98.81 189 SER A CA 1
ATOM 1451 C C . SER A 1 189 ? -13.541 2.264 15.146 1.00 98.81 189 SER A C 1
ATOM 1453 O O . SER A 1 189 ? -14.221 1.641 14.324 1.00 98.81 189 SER A O 1
ATOM 1455 N N . LYS A 1 190 ? -12.973 3.436 14.853 1.00 98.81 190 LYS A N 1
ATOM 1456 C CA . LYS A 1 190 ? -13.154 4.125 13.571 1.00 98.81 190 LYS A CA 1
ATOM 1457 C C . LYS A 1 190 ? -11.865 4.778 13.100 1.00 98.81 190 LYS A C 1
ATOM 1459 O O . LYS A 1 190 ? -11.206 5.466 13.878 1.00 98.81 190 LYS A O 1
ATOM 1464 N N . VAL A 1 191 ? -11.549 4.612 11.818 1.00 98.88 191 VAL A N 1
ATOM 1465 C CA . VAL A 1 191 ? -10.391 5.252 11.184 1.00 98.88 191 VAL A CA 1
ATOM 1466 C C . VAL A 1 191 ? -10.633 5.532 9.708 1.00 98.88 191 VAL A C 1
ATOM 1468 O O . VAL A 1 191 ? -11.354 4.791 9.033 1.00 98.88 191 VAL A O 1
ATOM 1471 N N . ARG A 1 192 ? -9.997 6.594 9.208 1.00 98.88 192 ARG A N 1
ATOM 1472 C CA . ARG A 1 192 ? -9.875 6.877 7.780 1.00 98.88 192 ARG A CA 1
ATOM 1473 C C . ARG A 1 192 ? -8.418 7.097 7.401 1.00 98.88 192 ARG A C 1
ATOM 1475 O O . ARG A 1 192 ? -7.735 7.891 8.048 1.00 98.88 192 ARG A O 1
ATOM 1482 N N . VAL A 1 193 ? -7.979 6.428 6.341 1.00 98.94 193 VAL A N 1
ATOM 1483 C CA . VAL A 1 193 ? -6.622 6.542 5.794 1.00 98.94 193 VAL A CA 1
ATOM 1484 C C . VAL A 1 193 ? -6.691 6.820 4.294 1.00 98.94 193 VAL A C 1
ATOM 1486 O O . VAL A 1 193 ? -7.501 6.217 3.589 1.00 98.94 193 VAL A O 1
ATOM 1489 N N . VAL A 1 194 ? -5.854 7.737 3.816 1.00 98.81 194 VAL A N 1
ATOM 1490 C CA . VAL A 1 194 ? -5.677 8.052 2.395 1.00 98.81 194 VAL A CA 1
ATOM 1491 C C . VAL A 1 194 ? -4.210 7.836 2.032 1.00 98.81 194 VAL A C 1
ATOM 1493 O O . VAL A 1 194 ? -3.349 8.547 2.543 1.00 98.81 194 VAL A O 1
ATOM 1496 N N . ASP A 1 195 ? -3.940 6.893 1.133 1.00 98.75 195 ASP A N 1
ATOM 1497 C CA . ASP A 1 195 ? -2.659 6.766 0.438 1.00 98.75 195 ASP A CA 1
ATOM 1498 C C . ASP A 1 195 ? -2.695 7.574 -0.868 1.00 98.75 195 ASP A C 1
ATOM 1500 O O . ASP A 1 195 ? -3.660 7.506 -1.634 1.00 98.75 195 ASP A O 1
ATOM 1504 N N . ILE A 1 196 ? -1.627 8.316 -1.151 1.00 98.75 196 ILE A N 1
ATOM 1505 C CA . ILE A 1 196 ? -1.447 9.121 -2.361 1.00 98.75 196 ILE A CA 1
ATOM 1506 C C . ILE A 1 196 ? -0.128 8.713 -3.013 1.00 98.75 196 ILE A C 1
ATOM 1508 O O . ILE A 1 196 ? 0.938 8.890 -2.432 1.00 98.75 196 ILE A O 1
ATOM 1512 N N . PHE A 1 197 ? -0.190 8.196 -4.236 1.00 98.69 197 PHE A N 1
ATOM 1513 C CA . PHE A 1 197 ? 0.968 7.679 -4.962 1.00 98.69 197 PHE A CA 1
ATOM 1514 C C . PHE A 1 197 ? 1.338 8.594 -6.131 1.00 98.69 197 PHE A C 1
ATOM 1516 O O . PHE A 1 197 ? 0.474 8.892 -6.962 1.00 98.69 197 PHE A O 1
ATOM 1523 N N . ARG A 1 198 ? 2.599 9.039 -6.210 1.00 98.62 198 ARG A N 1
ATOM 1524 C CA . ARG A 1 198 ? 3.071 10.015 -7.211 1.00 98.62 198 ARG A CA 1
ATOM 1525 C C . ARG A 1 198 ? 4.490 9.724 -7.707 1.00 98.62 198 ARG A C 1
ATOM 1527 O O . ARG A 1 198 ? 5.290 9.078 -7.031 1.00 98.62 198 ARG A O 1
ATOM 1534 N N . SER A 1 199 ? 4.800 10.224 -8.899 1.00 98.62 199 SER A N 1
ATOM 1535 C CA . SER A 1 199 ? 6.158 10.229 -9.458 1.00 98.62 199 SER A CA 1
ATOM 1536 C C . SER A 1 199 ? 6.784 11.603 -9.229 1.00 98.62 199 SER A C 1
ATOM 1538 O O . SER A 1 199 ? 6.106 12.612 -9.388 1.00 98.62 199 SER A O 1
ATOM 1540 N N . ALA A 1 200 ? 8.062 11.652 -8.855 1.00 98.06 200 ALA A N 1
ATOM 1541 C CA . ALA A 1 200 ? 8.805 12.899 -8.661 1.00 98.06 200 ALA A CA 1
ATOM 1542 C C . ALA A 1 200 ? 9.109 13.633 -9.980 1.00 98.06 200 ALA A C 1
ATOM 1544 O O . ALA A 1 200 ? 9.360 14.832 -9.971 1.00 98.06 200 ALA A O 1
ATOM 1545 N N . ASP A 1 201 ? 9.111 12.902 -11.096 1.00 97.06 201 ASP A N 1
ATOM 1546 C CA . ASP A 1 201 ? 9.369 13.399 -12.447 1.00 97.06 201 ASP A CA 1
ATOM 1547 C C . ASP A 1 201 ? 8.276 12.887 -13.396 1.00 97.06 201 ASP A C 1
ATOM 1549 O O . ASP A 1 201 ? 7.757 11.787 -13.199 1.00 97.06 201 ASP A O 1
ATOM 1553 N N . ASP A 1 202 ? 7.939 13.650 -14.436 1.00 96.31 202 ASP A N 1
ATOM 1554 C CA . ASP A 1 202 ? 6.859 13.319 -15.381 1.00 96.31 202 ASP A CA 1
ATOM 1555 C C . ASP A 1 202 ? 7.268 12.313 -16.474 1.00 96.31 202 ASP A C 1
ATOM 1557 O O . ASP A 1 202 ? 6.419 11.738 -17.155 1.00 96.31 202 ASP A O 1
ATOM 1561 N N . SER A 1 203 ? 8.568 12.091 -16.657 1.00 96.50 203 SER A N 1
ATOM 1562 C CA . SER A 1 203 ? 9.158 11.355 -17.780 1.00 96.50 203 SER A CA 1
ATOM 1563 C C . SER A 1 203 ? 9.962 10.120 -17.377 1.00 96.50 203 SER A C 1
ATOM 1565 O O . SER A 1 203 ? 10.235 9.271 -18.227 1.00 96.50 203 SER A O 1
ATOM 1567 N N . GLN A 1 204 ? 10.333 9.995 -16.101 1.00 97.44 204 GLN A N 1
ATOM 1568 C CA . GLN A 1 204 ? 11.107 8.857 -15.611 1.00 97.44 204 GLN A CA 1
ATOM 1569 C C . GLN A 1 204 ? 10.220 7.631 -15.344 1.00 97.44 204 GLN A C 1
ATOM 1571 O O . GLN A 1 204 ? 9.262 7.728 -14.568 1.00 97.44 204 GLN A O 1
ATOM 1576 N N . PRO A 1 205 ? 10.519 6.456 -15.935 1.00 97.38 205 PRO A N 1
ATOM 1577 C CA . PRO A 1 205 ? 9.779 5.235 -15.649 1.00 97.38 205 PRO A CA 1
ATOM 1578 C C . PRO A 1 205 ? 9.923 4.822 -14.183 1.00 97.38 205 PRO A C 1
ATOM 1580 O O . PRO A 1 205 ? 11.027 4.796 -13.640 1.00 97.38 205 PRO A O 1
ATOM 1583 N N . GLY A 1 206 ? 8.810 4.424 -13.573 1.00 98.38 206 GLY A N 1
ATOM 1584 C CA . GLY A 1 206 ? 8.767 3.838 -12.236 1.00 98.38 206 GLY A CA 1
ATOM 1585 C C . GLY A 1 206 ? 7.998 2.519 -12.208 1.00 98.38 206 GLY A C 1
ATOM 1586 O O . GLY A 1 206 ? 7.231 2.205 -13.125 1.00 98.38 206 GLY A O 1
ATOM 1587 N N . LEU A 1 207 ? 8.175 1.757 -11.134 1.00 98.69 207 LEU A N 1
ATOM 1588 C CA . LEU A 1 207 ? 7.373 0.578 -10.822 1.00 98.69 207 LEU A CA 1
ATOM 1589 C C . LEU A 1 207 ? 6.879 0.661 -9.376 1.00 98.69 207 LEU A C 1
ATOM 1591 O O . LEU A 1 207 ? 7.670 0.804 -8.451 1.00 98.69 207 LEU A O 1
ATOM 1595 N N . ALA A 1 208 ? 5.577 0.510 -9.166 1.00 98.69 208 ALA A N 1
ATOM 1596 C CA . ALA A 1 208 ? 5.013 0.313 -7.836 1.00 98.69 208 ALA A CA 1
ATOM 1597 C C . ALA A 1 208 ? 4.405 -1.084 -7.737 1.00 98.69 208 ALA A C 1
ATOM 1599 O O . ALA A 1 208 ? 3.531 -1.441 -8.530 1.00 98.69 208 ALA A O 1
ATOM 1600 N N . ILE A 1 209 ? 4.845 -1.865 -6.750 1.00 98.62 209 ILE A N 1
ATOM 1601 C CA . ILE A 1 209 ? 4.156 -3.091 -6.339 1.00 98.62 209 ILE A CA 1
ATOM 1602 C C . ILE A 1 209 ? 3.602 -2.838 -4.938 1.00 98.62 209 ILE A C 1
ATOM 1604 O O . ILE A 1 209 ? 4.281 -3.067 -3.938 1.00 98.62 209 ILE A O 1
ATOM 1608 N N . ALA A 1 210 ? 2.387 -2.302 -4.886 1.00 98.25 210 ALA A N 1
ATOM 1609 C CA . ALA A 1 210 ? 1.734 -1.827 -3.674 1.00 98.25 210 ALA A CA 1
ATOM 1610 C C . ALA A 1 210 ? 0.842 -2.906 -3.047 1.00 98.25 210 ALA A C 1
ATOM 1612 O O . ALA A 1 210 ? 0.207 -3.691 -3.760 1.00 98.25 210 ALA A O 1
ATOM 1613 N N . PHE A 1 211 ? 0.759 -2.915 -1.718 1.00 98.38 211 PHE A N 1
ATOM 1614 C CA . PHE A 1 211 ? -0.101 -3.830 -0.972 1.00 98.38 211 PHE A CA 1
ATOM 1615 C C . PHE A 1 211 ? -0.824 -3.100 0.163 1.00 98.38 211 PHE A C 1
ATOM 1617 O O . PHE A 1 211 ? -0.233 -2.256 0.836 1.00 98.38 211 PHE A O 1
ATOM 1624 N N . ASN A 1 212 ? -2.083 -3.444 0.424 1.00 98.06 212 ASN A N 1
ATOM 1625 C CA . ASN A 1 212 ? -2.707 -3.122 1.704 1.00 98.06 212 ASN A CA 1
ATOM 1626 C C . ASN A 1 212 ? -3.453 -4.306 2.322 1.00 98.06 212 ASN A C 1
ATOM 1628 O O . ASN A 1 212 ? -4.001 -5.164 1.630 1.00 98.06 212 ASN A O 1
ATOM 1632 N N . ASP A 1 213 ? -3.455 -4.307 3.651 1.00 98.25 213 ASP A N 1
ATOM 1633 C CA . ASP A 1 213 ? -4.193 -5.224 4.507 1.00 98.25 213 ASP A CA 1
ATOM 1634 C C . ASP A 1 213 ? -5.162 -4.392 5.366 1.00 98.25 213 ASP A C 1
ATOM 1636 O O . ASP A 1 213 ? -4.755 -3.660 6.274 1.00 98.25 213 ASP A O 1
ATOM 1640 N N . LEU A 1 214 ? -6.462 -4.492 5.084 1.00 98.69 214 LEU A N 1
ATOM 1641 C CA . LEU A 1 214 ? -7.529 -3.772 5.783 1.00 98.69 214 LEU A CA 1
ATOM 1642 C C . LEU A 1 214 ? -8.271 -4.727 6.727 1.00 98.69 214 LEU A C 1
ATOM 1644 O O . LEU A 1 214 ? -9.134 -5.500 6.310 1.00 98.69 214 LEU A O 1
ATOM 1648 N N . CYS A 1 215 ? -7.947 -4.678 8.017 1.00 98.62 215 CYS A N 1
ATOM 1649 C CA . CYS A 1 215 ? -8.503 -5.556 9.046 1.00 98.62 215 CYS A CA 1
ATOM 1650 C C . CYS A 1 215 ? -9.542 -4.819 9.908 1.00 98.62 215 CYS A C 1
ATOM 1652 O O . CYS A 1 215 ? -9.200 -4.175 10.904 1.00 98.62 215 CYS A O 1
ATOM 1654 N N . ALA A 1 216 ? -10.824 -4.951 9.559 1.00 98.69 216 ALA A N 1
ATOM 1655 C CA . ALA A 1 216 ? -11.930 -4.338 10.288 1.00 98.69 216 ALA A CA 1
ATOM 1656 C C . ALA A 1 216 ? -12.456 -5.248 11.419 1.00 98.69 216 ALA A C 1
ATOM 1658 O O . ALA A 1 216 ? -13.119 -6.262 11.182 1.00 98.69 216 ALA A O 1
ATOM 1659 N N . GLY A 1 217 ? -12.148 -4.877 12.663 1.00 98.69 217 GLY A N 1
ATOM 1660 C CA . GLY A 1 217 ? -12.623 -5.504 13.897 1.00 98.69 217 GLY A CA 1
ATOM 1661 C C . GLY A 1 217 ? -14.134 -5.402 14.122 1.00 98.69 217 GLY A C 1
ATOM 1662 O O . GLY A 1 217 ? -14.859 -4.729 13.402 1.00 98.69 217 GLY A O 1
ATOM 1663 N N . GLN A 1 218 ? -14.648 -6.104 15.135 1.00 98.81 218 GLN A N 1
ATOM 1664 C CA . GLN A 1 218 ? -16.099 -6.205 15.352 1.00 98.81 218 GLN A CA 1
ATOM 1665 C C . GLN A 1 218 ? -16.752 -4.828 15.517 1.00 98.81 218 GLN A C 1
ATOM 1667 O O . GLN A 1 218 ? -16.295 -4.035 16.338 1.00 98.81 218 GLN A O 1
ATOM 1672 N N . ASN A 1 219 ? -17.852 -4.565 14.807 1.00 98.75 219 ASN A N 1
ATOM 1673 C CA . ASN A 1 219 ? -18.578 -3.290 14.864 1.00 98.75 219 ASN A CA 1
ATOM 1674 C C . ASN A 1 219 ? -17.691 -2.057 14.558 1.00 98.75 219 ASN A C 1
ATOM 1676 O O . ASN A 1 219 ? -18.020 -0.948 14.978 1.00 98.75 219 ASN A O 1
ATOM 1680 N N . SER A 1 220 ? -16.539 -2.226 13.902 1.00 98.88 220 SER A N 1
ATOM 1681 C CA . SER A 1 220 ? -15.654 -1.114 13.549 1.00 98.88 220 SER A CA 1
ATOM 1682 C C . SER A 1 220 ? -16.023 -0.498 12.198 1.00 98.88 220 SER A C 1
ATOM 1684 O O . SER A 1 220 ? -16.757 -1.087 11.395 1.00 98.88 220 SER A O 1
ATOM 1686 N N . LYS A 1 221 ? -15.494 0.701 11.941 1.00 98.88 221 LYS A N 1
ATOM 1687 C CA . LYS A 1 221 ? -15.596 1.383 10.652 1.00 98.88 221 LYS A CA 1
ATOM 1688 C C . LYS A 1 221 ? -14.215 1.756 10.117 1.00 98.88 221 LYS A C 1
ATOM 1690 O O . LYS A 1 221 ? -13.515 2.570 10.714 1.00 98.88 221 LYS A O 1
ATOM 1695 N N . LEU A 1 222 ? -13.855 1.195 8.968 1.00 98.81 222 LEU A N 1
ATOM 1696 C CA . LEU A 1 222 ? -12.576 1.430 8.302 1.00 98.81 222 LEU A CA 1
ATOM 1697 C C . LEU A 1 222 ? -12.834 2.021 6.913 1.00 98.81 222 LEU A C 1
ATOM 1699 O O . LEU A 1 222 ? -13.403 1.351 6.055 1.00 98.81 222 LEU A O 1
ATOM 1703 N N . ASP A 1 223 ? -12.406 3.260 6.684 1.00 98.81 223 ASP A N 1
ATOM 1704 C CA . ASP A 1 223 ? -12.423 3.875 5.354 1.00 98.81 223 ASP A CA 1
ATOM 1705 C C . ASP A 1 223 ? -10.983 3.986 4.823 1.00 98.81 223 ASP A C 1
ATOM 1707 O O . ASP A 1 223 ? -10.132 4.626 5.441 1.00 98.81 223 ASP A O 1
ATOM 1711 N N . TYR A 1 224 ? -10.710 3.385 3.670 1.00 98.88 224 TYR A N 1
ATOM 1712 C CA . TYR A 1 224 ? -9.425 3.450 2.983 1.00 98.88 224 TYR A CA 1
ATOM 1713 C C . TYR A 1 224 ? -9.598 4.034 1.583 1.00 98.88 224 TYR A C 1
ATOM 1715 O O . TYR A 1 224 ? -10.491 3.631 0.833 1.00 98.88 224 TYR A O 1
ATOM 1723 N N . VAL A 1 225 ? -8.721 4.967 1.224 1.00 98.69 225 VAL A N 1
ATOM 1724 C CA . VAL A 1 225 ? -8.650 5.547 -0.115 1.00 98.69 225 VAL A CA 1
ATOM 1725 C C . VAL A 1 225 ? -7.230 5.415 -0.649 1.00 98.69 225 VAL A C 1
ATOM 1727 O O . VAL A 1 225 ? -6.290 5.836 0.014 1.00 98.69 225 VAL A O 1
ATOM 1730 N N . ALA A 1 226 ? -7.081 4.909 -1.867 1.00 98.50 226 ALA A N 1
ATOM 1731 C CA . ALA A 1 226 ? -5.845 4.982 -2.635 1.00 98.50 226 ALA A CA 1
ATOM 1732 C C . ALA A 1 226 ? -6.039 5.929 -3.823 1.00 98.50 226 ALA A C 1
ATOM 1734 O O . ALA A 1 226 ? -6.868 5.671 -4.697 1.00 98.50 226 ALA A O 1
ATOM 1735 N N . ILE A 1 227 ? -5.271 7.015 -3.870 1.00 98.31 227 ILE A N 1
ATOM 1736 C CA . ILE A 1 227 ? -5.183 7.918 -5.020 1.00 98.31 227 ILE A CA 1
ATOM 1737 C C . ILE A 1 227 ? -3.896 7.590 -5.771 1.00 98.31 227 ILE A C 1
ATOM 1739 O O . ILE A 1 227 ? -2.803 7.987 -5.368 1.00 98.31 227 ILE A O 1
ATOM 1743 N N . GLN A 1 228 ? -4.025 6.864 -6.874 1.00 97.62 228 GLN A N 1
ATOM 1744 C CA . GLN A 1 228 ? -2.923 6.510 -7.756 1.00 97.62 228 GLN A CA 1
ATOM 1745 C C . GLN A 1 228 ? -2.789 7.567 -8.860 1.00 97.62 228 GLN A C 1
ATOM 1747 O O . GLN A 1 228 ? -3.574 7.598 -9.808 1.00 97.62 228 GLN A O 1
ATOM 1752 N N . ALA A 1 229 ? -1.777 8.428 -8.730 1.00 96.75 229 ALA A N 1
ATOM 1753 C CA . ALA A 1 229 ? -1.515 9.572 -9.604 1.00 96.75 229 ALA A CA 1
ATOM 1754 C C . ALA A 1 229 ? -0.035 9.625 -10.039 1.00 96.75 229 ALA A C 1
ATOM 1756 O O . ALA A 1 229 ? 0.623 10.660 -9.962 1.00 96.75 229 ALA A O 1
ATOM 1757 N N . PHE A 1 230 ? 0.500 8.480 -10.471 1.00 98.00 230 PHE A N 1
ATOM 1758 C CA . PHE A 1 230 ? 1.843 8.398 -11.056 1.00 98.00 230 PHE A CA 1
ATOM 1759 C C . PHE A 1 230 ? 1.895 9.041 -12.449 1.00 98.00 230 PHE A C 1
ATOM 1761 O O . PHE A 1 230 ? 0.866 9.189 -13.105 1.00 98.00 230 PHE A O 1
ATOM 1768 N N . ASN A 1 231 ? 3.096 9.344 -12.943 1.00 97.25 231 ASN A N 1
ATOM 1769 C CA . ASN A 1 231 ? 3.289 9.797 -14.323 1.00 97.25 231 ASN A CA 1
ATOM 1770 C C . ASN A 1 231 ? 2.825 8.751 -15.366 1.00 97.25 231 ASN A C 1
ATOM 1772 O O . ASN A 1 231 ? 2.588 7.581 -15.049 1.00 97.25 231 ASN A O 1
ATOM 1776 N N . GLU A 1 232 ? 2.721 9.149 -16.635 1.00 96.25 232 GLU A N 1
ATOM 1777 C CA . GLU A 1 232 ? 2.201 8.298 -17.721 1.00 96.25 232 GLU A CA 1
ATOM 1778 C C . GLU A 1 232 ? 3.162 7.186 -18.179 1.00 96.25 232 GLU A C 1
ATOM 1780 O O . GLU A 1 232 ? 2.817 6.415 -19.069 1.00 96.25 232 GLU A O 1
ATOM 1785 N N . VAL A 1 233 ? 4.347 7.061 -17.572 1.00 96.62 233 VAL A N 1
ATOM 1786 C CA . VAL A 1 233 ? 5.359 6.038 -17.906 1.00 96.62 233 VAL A CA 1
ATOM 1787 C C . VAL A 1 233 ? 5.626 5.044 -16.769 1.00 96.62 233 VAL A C 1
ATOM 1789 O O . VAL A 1 233 ? 6.375 4.084 -16.939 1.00 96.62 233 VAL A O 1
ATOM 1792 N N . THR A 1 234 ? 4.984 5.227 -15.614 1.00 98.00 234 THR A N 1
ATOM 1793 C CA . THR A 1 234 ? 5.068 4.310 -14.468 1.00 98.00 234 THR A CA 1
ATOM 1794 C C . THR A 1 234 ? 4.176 3.087 -14.674 1.00 98.00 234 THR A C 1
ATOM 1796 O O . THR A 1 234 ? 3.152 3.163 -15.356 1.00 98.00 234 THR A O 1
ATOM 1799 N N . ARG A 1 235 ? 4.548 1.942 -14.098 1.00 98.19 235 ARG A N 1
ATOM 1800 C CA . ARG A 1 235 ? 3.741 0.711 -14.060 1.00 98.19 235 ARG A CA 1
ATOM 1801 C C . ARG A 1 235 ? 3.332 0.378 -12.629 1.00 98.19 235 ARG A C 1
ATOM 1803 O O . ARG A 1 235 ? 4.104 0.607 -11.701 1.00 98.19 235 ARG A O 1
ATOM 1810 N N . VAL A 1 236 ? 2.138 -0.184 -12.449 1.00 98.19 236 VAL A N 1
ATOM 1811 C CA . VAL A 1 236 ? 1.580 -0.465 -11.118 1.00 98.19 236 VAL A CA 1
ATOM 1812 C C . VAL A 1 236 ? 0.988 -1.867 -11.042 1.00 98.19 236 VAL A C 1
ATOM 1814 O O . VAL A 1 236 ? 0.180 -2.258 -11.882 1.00 98.19 236 VAL A O 1
ATOM 1817 N N . VAL A 1 237 ? 1.341 -2.597 -9.987 1.00 98.12 237 VAL A N 1
ATOM 1818 C CA . VAL A 1 237 ? 0.570 -3.734 -9.476 1.00 98.12 237 VAL A CA 1
ATOM 1819 C C . VAL A 1 237 ? 0.141 -3.376 -8.062 1.00 98.12 237 VAL A C 1
ATOM 1821 O O . VAL A 1 237 ? 0.988 -3.190 -7.196 1.00 98.12 237 VAL A O 1
ATOM 1824 N N . GLN A 1 238 ? -1.156 -3.276 -7.817 1.00 97.75 238 GLN A N 1
ATOM 1825 C CA . GLN A 1 238 ? -1.702 -2.961 -6.504 1.00 97.75 238 GLN A CA 1
ATOM 1826 C C . GLN A 1 238 ? -2.617 -4.093 -6.045 1.00 97.75 238 GLN A C 1
ATOM 1828 O O . GLN A 1 238 ? -3.534 -4.499 -6.762 1.00 97.75 238 GLN A O 1
ATOM 1833 N N . ILE A 1 239 ? -2.342 -4.617 -4.854 1.00 97.94 239 ILE A N 1
ATOM 1834 C CA . ILE A 1 239 ? -3.054 -5.747 -4.256 1.00 97.94 239 ILE A CA 1
ATOM 1835 C C . ILE A 1 239 ? -3.693 -5.268 -2.956 1.00 97.94 239 ILE A C 1
ATOM 1837 O O . ILE A 1 239 ? -3.022 -4.705 -2.097 1.00 97.94 239 ILE A O 1
ATOM 1841 N N . ASN A 1 240 ? -4.996 -5.470 -2.821 1.00 97.25 240 ASN A N 1
ATOM 1842 C CA . ASN A 1 240 ? -5.777 -4.969 -1.701 1.00 97.25 240 ASN A CA 1
ATOM 1843 C C . ASN A 1 240 ? -6.518 -6.142 -1.059 1.00 97.25 240 ASN A C 1
ATOM 1845 O O . ASN A 1 240 ? -7.345 -6.782 -1.708 1.00 97.25 240 ASN A O 1
ATOM 1849 N N . GLU A 1 241 ? -6.250 -6.426 0.209 1.00 97.25 241 GLU A N 1
ATOM 1850 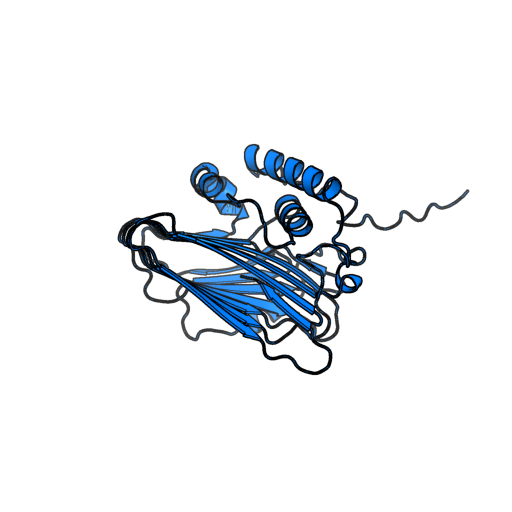C CA . GLU A 1 241 ? -6.940 -7.468 0.969 1.00 97.25 241 GLU A CA 1
ATOM 1851 C C . GLU A 1 241 ? -7.754 -6.819 2.087 1.00 97.25 241 GLU A C 1
ATOM 1853 O O . GLU A 1 241 ? -7.259 -6.017 2.873 1.00 97.25 241 GLU A O 1
ATOM 1858 N N . THR A 1 242 ? -9.039 -7.155 2.168 1.00 97.94 242 THR A N 1
ATOM 1859 C CA . THR A 1 242 ? -9.948 -6.655 3.203 1.00 97.94 242 THR A CA 1
ATOM 1860 C C . THR A 1 242 ? -10.564 -7.817 3.966 1.00 97.94 242 THR A C 1
ATOM 1862 O O . THR A 1 242 ? -11.143 -8.727 3.374 1.00 97.94 242 THR A O 1
ATOM 1865 N N . ALA A 1 243 ? -10.502 -7.769 5.292 1.00 98.06 243 ALA A N 1
ATOM 1866 C CA . ALA A 1 243 ? -11.190 -8.691 6.185 1.00 98.06 243 ALA A CA 1
ATOM 1867 C C . ALA A 1 243 ? -12.119 -7.906 7.115 1.00 98.06 243 ALA A C 1
ATOM 1869 O O . ALA A 1 243 ? -11.708 -6.933 7.744 1.00 98.06 243 ALA A O 1
ATOM 1870 N N . THR A 1 244 ? -13.377 -8.333 7.216 1.00 98.50 244 THR A N 1
ATOM 1871 C CA . THR A 1 244 ? -14.387 -7.682 8.064 1.00 98.50 244 THR A CA 1
ATOM 1872 C C . THR A 1 244 ? -14.979 -8.676 9.052 1.00 98.50 244 THR A C 1
ATOM 1874 O O . THR A 1 244 ? -15.492 -9.726 8.666 1.00 98.50 244 THR A O 1
ATOM 1877 N N . LEU A 1 245 ? -14.906 -8.354 10.343 1.00 98.69 245 LEU A N 1
ATOM 1878 C CA . LEU A 1 245 ? -15.518 -9.150 11.404 1.00 98.69 245 LEU A CA 1
ATOM 1879 C C . LEU A 1 245 ? -16.995 -8.777 11.596 1.00 98.69 245 LEU A C 1
ATOM 1881 O O . LEU A 1 245 ? -17.541 -7.919 10.910 1.00 98.69 245 LEU A O 1
ATOM 1885 N N . ARG A 1 246 ? -17.658 -9.447 12.545 1.00 98.75 246 ARG A N 1
ATOM 1886 C CA . ARG A 1 246 ? -19.085 -9.259 12.846 1.00 98.75 246 ARG A CA 1
ATOM 1887 C C . ARG A 1 246 ? -19.459 -7.777 12.964 1.00 98.75 246 ARG A C 1
ATOM 1889 O O . ARG A 1 246 ? -18.811 -7.050 13.716 1.00 98.75 246 ARG A O 1
ATOM 1896 N N . ASP A 1 247 ? -20.522 -7.381 12.270 1.00 98.81 247 ASP A N 1
ATOM 1897 C CA . ASP A 1 247 ? -21.084 -6.021 12.243 1.00 98.81 247 ASP A CA 1
ATOM 1898 C C . ASP A 1 247 ? -20.089 -4.913 11.824 1.00 98.81 247 ASP A C 1
ATOM 1900 O O . ASP A 1 247 ? -20.376 -3.730 11.983 1.00 98.81 247 ASP A O 1
ATOM 1904 N N . ALA A 1 248 ? -18.909 -5.268 11.306 1.00 98.81 248 ALA A N 1
ATOM 1905 C CA . ALA A 1 248 ? -17.911 -4.312 10.837 1.00 98.81 248 ALA A CA 1
ATOM 1906 C C . ALA A 1 248 ? -18.249 -3.795 9.435 1.00 98.81 248 ALA A C 1
ATOM 1908 O O . ALA A 1 248 ? -18.794 -4.532 8.608 1.00 98.81 248 ALA A O 1
ATOM 1909 N N . SER A 1 249 ? -17.850 -2.561 9.133 1.00 98.75 249 SER A N 1
ATOM 1910 C CA . SER A 1 249 ? -17.932 -1.991 7.786 1.00 98.75 249 SER A CA 1
ATOM 1911 C C . SER A 1 249 ? -16.566 -1.509 7.308 1.00 98.75 249 SER A C 1
ATOM 1913 O O . SER A 1 249 ? -15.934 -0.704 7.996 1.00 98.75 249 SER A O 1
ATOM 1915 N N . ALA A 1 250 ? -16.147 -1.948 6.122 1.00 98.75 250 ALA A N 1
ATOM 1916 C CA . ALA A 1 250 ? -14.945 -1.455 5.457 1.00 98.75 250 ALA A CA 1
ATOM 1917 C C . ALA A 1 250 ? -15.268 -0.885 4.069 1.00 98.75 250 ALA A C 1
ATOM 1919 O O . ALA A 1 250 ? -15.891 -1.565 3.252 1.00 98.75 250 ALA A O 1
ATOM 1920 N N . THR A 1 251 ? -14.815 0.333 3.788 1.00 98.69 251 THR A N 1
ATOM 1921 C CA . THR A 1 251 ? -14.883 0.946 2.456 1.00 98.69 251 THR A CA 1
ATOM 1922 C C . THR A 1 251 ? -13.473 1.039 1.896 1.00 98.69 251 THR A C 1
ATOM 1924 O O . THR A 1 251 ? -12.645 1.745 2.464 1.00 98.69 251 THR A O 1
ATOM 1927 N N . GLY A 1 252 ? -13.202 0.360 0.785 1.00 98.25 252 GLY A N 1
ATOM 1928 C CA . GLY A 1 252 ? -11.980 0.548 0.005 1.00 98.25 252 GLY A CA 1
ATOM 1929 C C . GLY A 1 252 ? -12.308 1.297 -1.280 1.00 98.25 252 GLY A C 1
ATOM 1930 O O . GLY A 1 252 ? -13.121 0.818 -2.069 1.00 98.25 252 GLY A O 1
ATOM 1931 N N . PHE A 1 253 ? -11.696 2.459 -1.497 1.00 98.38 253 PHE A N 1
ATOM 1932 C CA . PHE A 1 253 ? -11.856 3.242 -2.722 1.00 98.38 253 PHE A CA 1
ATOM 1933 C C . PHE A 1 253 ? -10.516 3.445 -3.426 1.00 98.38 253 PHE A C 1
ATOM 1935 O O . PHE A 1 253 ? -9.574 3.957 -2.831 1.00 98.38 253 PHE A O 1
ATOM 1942 N N . ILE A 1 254 ? -10.440 3.079 -4.704 1.00 98.00 254 ILE A N 1
ATOM 1943 C CA . ILE A 1 254 ? -9.251 3.286 -5.536 1.00 98.00 254 ILE A CA 1
ATOM 1944 C C . ILE A 1 254 ? -9.589 4.280 -6.647 1.00 98.00 254 ILE A C 1
ATOM 1946 O O . ILE A 1 254 ? -10.488 4.051 -7.455 1.00 98.00 254 ILE A O 1
ATOM 1950 N N . LEU A 1 255 ? -8.848 5.380 -6.710 1.00 97.94 255 LEU A N 1
ATOM 1951 C CA . LEU A 1 255 ? -8.899 6.347 -7.798 1.00 97.94 255 LEU A CA 1
ATOM 1952 C C . LEU A 1 255 ? -7.608 6.241 -8.610 1.00 97.94 255 LEU A C 1
ATOM 1954 O O . LEU A 1 255 ? -6.531 6.506 -8.087 1.00 97.94 255 LEU A O 1
ATOM 1958 N N . ASN A 1 256 ? -7.724 5.888 -9.888 1.00 97.44 256 ASN A N 1
ATOM 1959 C CA . ASN A 1 256 ? -6.594 5.782 -10.806 1.00 97.44 256 ASN A CA 1
ATOM 1960 C C . ASN A 1 256 ? -6.643 6.919 -11.832 1.00 97.44 256 ASN A C 1
ATOM 1962 O O . ASN A 1 256 ? -7.591 7.000 -12.621 1.00 97.44 256 ASN A O 1
ATOM 1966 N N . THR A 1 257 ? -5.627 7.781 -11.825 1.00 95.69 257 THR A N 1
ATOM 1967 C CA . THR A 1 257 ? -5.523 8.956 -12.710 1.00 95.69 257 THR A CA 1
ATOM 1968 C C . THR A 1 257 ? -4.191 9.042 -13.453 1.00 95.69 257 THR A C 1
ATOM 1970 O O . THR A 1 257 ? -3.942 10.033 -14.128 1.00 95.69 257 THR A O 1
ATOM 1973 N N . GLY A 1 258 ? -3.311 8.051 -13.300 1.00 95.25 258 GLY A N 1
ATOM 1974 C CA . GLY A 1 258 ? -1.959 8.055 -13.861 1.0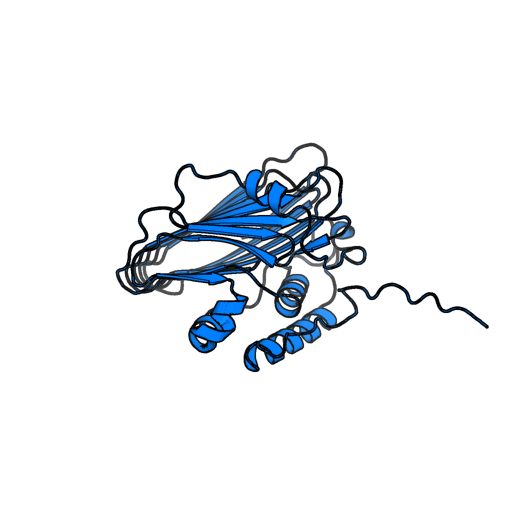0 95.25 258 GLY A CA 1
ATOM 1975 C C . GLY A 1 258 ? -1.438 6.645 -14.139 1.00 95.25 258 GLY A C 1
ATOM 1976 O O . GLY A 1 258 ? -2.192 5.693 -13.972 1.00 95.25 258 GLY A O 1
ATOM 1977 N N . ALA A 1 259 ? -0.150 6.488 -14.454 1.00 97.12 259 ALA A N 1
ATOM 1978 C CA . ALA A 1 259 ? 0.504 5.249 -14.924 1.00 97.12 259 ALA A CA 1
ATOM 1979 C C . ALA A 1 259 ? 0.275 4.912 -16.409 1.00 97.12 259 ALA A C 1
ATOM 1981 O O . ALA A 1 259 ? -0.792 5.152 -16.959 1.00 97.12 259 ALA A O 1
ATOM 1982 N N . SER A 1 260 ? 1.279 4.303 -17.045 1.00 96.44 260 SER A N 1
ATOM 1983 C CA . SER A 1 260 ? 1.176 3.677 -18.377 1.00 96.44 260 SER A CA 1
ATOM 1984 C C . SER A 1 260 ? 0.315 2.410 -18.349 1.00 96.44 260 SER A C 1
ATOM 1986 O O . SER A 1 260 ? -0.412 2.097 -19.291 1.00 96.44 260 SER A O 1
ATOM 1988 N N . TRP A 1 261 ? 0.420 1.660 -17.254 1.00 96.88 261 TRP A N 1
ATOM 1989 C CA . TRP A 1 261 ? -0.274 0.405 -17.024 1.00 96.88 261 TRP A CA 1
ATOM 1990 C C . TRP A 1 261 ? -0.470 0.212 -15.526 1.00 96.88 261 TRP A C 1
ATOM 1992 O O . TRP A 1 261 ? 0.489 0.316 -14.756 1.00 96.88 261 TRP A O 1
ATOM 2002 N N . ALA A 1 262 ? -1.692 -0.104 -15.116 1.00 96.88 262 ALA A N 1
ATOM 2003 C CA . ALA A 1 262 ? -2.014 -0.403 -13.734 1.00 96.88 262 ALA A CA 1
ATOM 2004 C C . ALA A 1 262 ? -2.910 -1.634 -13.644 1.00 96.88 262 ALA A C 1
ATOM 2006 O O . ALA A 1 262 ? -3.986 -1.691 -14.243 1.00 96.88 262 ALA A O 1
ATOM 2007 N N . ARG A 1 263 ? -2.488 -2.603 -12.836 1.00 96.69 263 ARG A N 1
ATOM 2008 C CA . ARG A 1 263 ? -3.318 -3.724 -12.414 1.00 96.69 263 ARG A CA 1
ATOM 2009 C C . ARG A 1 263 ? -3.680 -3.572 -10.947 1.00 96.69 263 ARG A C 1
ATOM 2011 O O . ARG A 1 263 ? -2.797 -3.512 -10.100 1.00 96.69 263 ARG A O 1
ATOM 2018 N N . ASN A 1 264 ? -4.974 -3.580 -10.664 1.00 96.38 264 ASN A N 1
ATOM 2019 C CA . ASN A 1 264 ? -5.524 -3.545 -9.319 1.00 96.38 264 ASN A CA 1
ATOM 2020 C C . ASN A 1 264 ? -6.272 -4.850 -9.044 1.00 96.38 264 ASN A C 1
ATOM 2022 O O . ASN A 1 264 ? -7.182 -5.219 -9.786 1.00 96.38 264 ASN A O 1
ATOM 2026 N N . GLU A 1 265 ? -5.899 -5.538 -7.975 1.00 96.62 265 GLU A N 1
ATOM 2027 C CA . GLU A 1 265 ? -6.601 -6.703 -7.445 1.00 96.62 265 GLU A CA 1
ATOM 2028 C C . GLU A 1 265 ? -7.131 -6.350 -6.058 1.00 96.62 265 GLU A C 1
ATOM 2030 O O . GLU A 1 265 ? -6.349 -5.985 -5.185 1.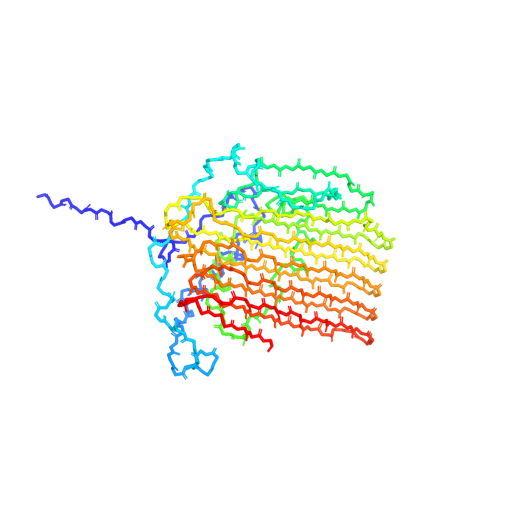00 96.62 265 GLU A O 1
ATOM 2035 N N . SER A 1 266 ? -8.439 -6.453 -5.842 1.00 96.19 266 SER A N 1
ATOM 2036 C CA . SER A 1 266 ? -9.050 -6.208 -4.535 1.00 96.19 266 SER A CA 1
ATOM 2037 C C . SER A 1 266 ? -9.864 -7.410 -4.106 1.00 96.19 266 SER A C 1
ATOM 2039 O O . SER A 1 266 ? -10.758 -7.839 -4.816 1.00 96.19 266 SER A O 1
ATOM 2041 N N . LEU A 1 267 ? -9.589 -7.955 -2.932 1.00 96.25 267 LEU A N 1
ATOM 2042 C CA . LEU A 1 267 ? -10.304 -9.103 -2.411 1.00 96.25 267 LEU A CA 1
ATOM 2043 C C . LEU A 1 267 ? -10.891 -8.782 -1.042 1.00 96.25 267 LEU A C 1
ATOM 2045 O O . LEU A 1 267 ? -10.179 -8.350 -0.140 1.00 96.25 267 LEU A O 1
ATOM 2049 N N . SER A 1 268 ? -12.183 -9.057 -0.864 1.00 96.25 268 SER A N 1
ATOM 2050 C CA . SER A 1 268 ? -12.854 -8.875 0.422 1.00 96.25 268 SER A CA 1
ATOM 2051 C C . SER A 1 268 ? -13.357 -10.187 1.021 1.00 96.25 268 SER A C 1
ATOM 2053 O O . SER A 1 268 ? -13.903 -11.053 0.330 1.00 96.25 268 SER A O 1
ATOM 2055 N N . ARG A 1 269 ? -13.168 -10.338 2.335 1.00 96.19 269 ARG A N 1
ATOM 2056 C CA . ARG A 1 269 ? -13.587 -11.485 3.144 1.00 96.19 269 ARG A CA 1
ATOM 2057 C C . ARG A 1 269 ? -14.516 -11.006 4.253 1.00 96.19 269 ARG A C 1
ATOM 2059 O O . ARG A 1 269 ? -14.136 -10.238 5.139 1.00 96.19 269 ARG A O 1
ATOM 2066 N N . LEU A 1 270 ? -15.755 -11.481 4.196 1.00 97.81 270 LEU A N 1
ATOM 2067 C CA . LEU A 1 270 ? -16.772 -11.238 5.213 1.00 97.81 270 LEU A CA 1
ATOM 2068 C C . LEU A 1 270 ? -16.694 -12.365 6.254 1.00 97.81 270 LEU A C 1
ATOM 2070 O O . LEU A 1 270 ? -17.275 -13.432 6.074 1.00 97.81 270 LEU A O 1
ATOM 2074 N N . GLU A 1 271 ? -15.903 -12.159 7.307 1.00 97.25 271 GLU A N 1
ATOM 2075 C CA . GLU A 1 271 ? -15.545 -13.176 8.310 1.00 97.25 271 GLU A CA 1
ATOM 2076 C C . GLU A 1 271 ? -16.495 -13.187 9.526 1.00 97.25 271 GLU A C 1
ATOM 2078 O O . GLU A 1 271 ? -16.302 -13.955 10.471 1.00 97.25 271 GLU A O 1
ATOM 2083 N N . GLY A 1 272 ? -17.550 -12.366 9.525 1.00 97.38 272 GLY A N 1
ATOM 2084 C CA . GLY A 1 272 ? -18.558 -12.374 10.582 1.00 97.38 272 GLY A CA 1
ATOM 2085 C C . GLY A 1 272 ? -19.962 -11.980 10.111 1.00 97.38 272 GLY A C 1
ATOM 2086 O O . GLY A 1 272 ? -20.108 -11.256 9.130 1.00 97.38 272 GLY A O 1
ATOM 2087 N N . PRO A 1 273 ? -21.022 -12.424 10.814 1.00 98.31 273 PRO A N 1
ATOM 2088 C CA . PRO A 1 273 ? -22.393 -12.021 10.504 1.00 98.31 273 PRO A CA 1
ATOM 2089 C C . PRO A 1 273 ? -22.562 -10.500 10.530 1.00 98.31 273 PRO A C 1
ATOM 2091 O O . PRO A 1 273 ? -21.956 -9.834 11.365 1.00 98.31 273 PRO A O 1
ATOM 2094 N N . GLY A 1 274 ? -23.384 -9.962 9.629 1.00 98.31 274 GLY A N 1
ATOM 2095 C CA . GLY A 1 274 ? -23.656 -8.523 9.568 1.00 98.31 274 GLY A CA 1
ATOM 2096 C C . GLY A 1 274 ? -22.490 -7.668 9.061 1.00 98.31 274 GLY A C 1
ATOM 2097 O O . GLY A 1 274 ? -22.635 -6.450 9.000 1.00 98.31 274 GLY A O 1
ATOM 2098 N N . SER A 1 275 ? -21.353 -8.269 8.690 1.00 98.31 275 SER A N 1
ATOM 2099 C CA . SER A 1 275 ? -20.227 -7.517 8.146 1.00 98.31 275 SER A CA 1
ATOM 2100 C C . SER A 1 275 ? -20.503 -7.026 6.723 1.00 98.31 275 SER A C 1
ATOM 2102 O O . SER A 1 275 ? -21.271 -7.628 5.964 1.00 98.31 275 SER A O 1
ATOM 2104 N N . ARG A 1 276 ? -19.883 -5.902 6.362 1.00 98.50 276 ARG A N 1
ATOM 2105 C CA . ARG A 1 276 ? -20.053 -5.236 5.071 1.00 98.50 276 ARG A CA 1
ATOM 2106 C C . ARG A 1 276 ? -18.713 -4.769 4.527 1.00 98.50 276 ARG A C 1
ATOM 2108 O O . ARG A 1 276 ? -17.909 -4.189 5.252 1.00 98.50 276 ARG A O 1
ATOM 2115 N N . SER A 1 277 ? -18.522 -4.943 3.225 1.00 98.25 277 SER A N 1
ATOM 2116 C CA . SER A 1 277 ? -17.396 -4.367 2.504 1.00 98.25 277 SER A CA 1
ATOM 2117 C C . SER A 1 277 ? -17.869 -3.734 1.205 1.00 98.25 277 SER A C 1
ATOM 2119 O O . SER A 1 277 ? -18.511 -4.399 0.393 1.00 98.25 277 SER A O 1
ATOM 2121 N N . ASP A 1 278 ? -17.541 -2.458 1.029 1.00 98.31 278 ASP A N 1
ATOM 2122 C CA . ASP A 1 278 ? -17.780 -1.715 -0.200 1.00 98.31 278 ASP A CA 1
ATOM 2123 C C . ASP A 1 278 ? -16.431 -1.559 -0.926 1.00 98.31 278 ASP A C 1
ATOM 2125 O O . ASP A 1 278 ? -15.513 -0.921 -0.412 1.00 98.31 278 ASP A O 1
ATOM 2129 N N . MET A 1 279 ? -16.302 -2.173 -2.107 1.00 97.44 279 MET A N 1
ATOM 2130 C CA . MET A 1 279 ? -15.117 -2.073 -2.968 1.00 97.44 279 MET A CA 1
ATOM 2131 C C . MET A 1 279 ? -15.440 -1.165 -4.150 1.00 97.44 279 MET A C 1
ATOM 2133 O O . MET A 1 279 ? -16.228 -1.523 -5.026 1.00 97.44 279 MET A O 1
ATOM 2137 N N . LEU A 1 280 ? -14.855 0.025 -4.158 1.00 97.56 280 LEU A N 1
ATOM 2138 C CA . LEU A 1 280 ? -15.118 1.072 -5.132 1.00 97.56 280 LEU A CA 1
ATOM 2139 C C . LEU A 1 280 ? -13.846 1.342 -5.940 1.00 97.56 280 LEU A C 1
ATOM 2141 O O . LEU A 1 280 ? -12.754 1.425 -5.384 1.00 97.56 280 LEU A O 1
ATOM 2145 N N . SER A 1 281 ? -13.982 1.512 -7.252 1.00 96.69 281 SER A N 1
ATOM 2146 C CA . SER A 1 281 ? -12.867 1.915 -8.109 1.00 96.69 281 SER A CA 1
ATOM 2147 C C . SER A 1 281 ? -13.342 2.858 -9.206 1.00 96.69 281 SER A C 1
ATOM 2149 O O . SER A 1 281 ? -14.426 2.681 -9.767 1.00 96.69 281 SER A O 1
ATOM 2151 N N . VAL A 1 282 ? -12.531 3.870 -9.496 1.00 97.69 282 VAL A N 1
ATOM 2152 C CA . VAL A 1 282 ? -12.683 4.777 -10.633 1.00 97.69 282 VAL A CA 1
ATOM 2153 C C . VAL A 1 282 ? -11.342 4.847 -11.355 1.00 97.69 282 VAL A C 1
ATOM 2155 O O . VAL A 1 282 ? -10.297 5.049 -10.737 1.00 97.69 282 VAL A O 1
ATOM 2158 N N . SER A 1 283 ? -11.370 4.689 -12.675 1.00 96.69 283 SER A N 1
ATOM 2159 C CA . SER A 1 283 ? -10.205 4.861 -13.545 1.00 96.69 283 SER A CA 1
ATOM 2160 C C . SER A 1 283 ? -10.517 5.925 -14.587 1.00 96.69 283 SER A C 1
ATOM 2162 O O . SER A 1 283 ? -11.594 5.901 -15.185 1.00 96.69 283 SER A O 1
ATOM 2164 N N . ILE A 1 284 ? -9.581 6.848 -14.802 1.00 95.25 284 ILE A N 1
ATOM 2165 C CA . ILE A 1 284 ? -9.720 7.953 -15.757 1.00 95.25 284 ILE A CA 1
ATOM 2166 C C . ILE A 1 284 ? -8.599 7.844 -16.804 1.00 95.25 284 ILE A C 1
ATOM 2168 O O . ILE A 1 284 ? -7.640 8.607 -16.740 1.00 95.25 284 ILE A O 1
ATOM 2172 N N . PRO A 1 285 ? -8.671 6.871 -17.736 1.00 92.25 285 PRO A N 1
ATOM 2173 C CA . PRO A 1 285 ? -7.640 6.697 -18.750 1.00 92.25 285 PRO A CA 1
ATOM 2174 C C . PRO A 1 285 ? -7.615 7.829 -19.773 1.00 92.25 285 PRO A C 1
ATOM 2176 O O . PRO A 1 285 ? -8.656 8.252 -20.283 1.00 92.25 285 PRO A O 1
ATOM 2179 N N . ALA A 1 286 ? -6.403 8.225 -20.142 1.00 88.81 286 ALA A N 1
ATOM 2180 C CA . ALA A 1 286 ? -6.080 9.013 -21.317 1.00 88.81 286 ALA A CA 1
ATOM 2181 C C . ALA A 1 286 ? -5.110 8.236 -22.227 1.00 88.81 286 ALA A C 1
ATOM 2183 O O . ALA A 1 286 ? -4.408 7.325 -21.795 1.00 88.81 286 ALA A O 1
ATOM 2184 N N . HIS A 1 287 ? -5.064 8.607 -23.507 1.00 88.50 287 HIS A N 1
ATOM 2185 C CA . HIS A 1 287 ? -4.080 8.091 -24.467 1.00 88.50 287 HIS A CA 1
ATOM 2186 C C . HIS A 1 287 ? -3.998 6.548 -24.522 1.00 88.50 287 HIS A C 1
ATOM 2188 O O . HIS A 1 287 ? -4.989 5.899 -24.857 1.00 88.50 287 HIS A O 1
ATOM 2194 N N . GLU A 1 288 ? -2.822 5.971 -24.249 1.00 89.94 288 GLU A N 1
ATOM 2195 C CA . GLU A 1 288 ? -2.549 4.526 -24.309 1.00 89.94 288 GLU A CA 1
ATOM 2196 C C . GLU A 1 288 ? -2.553 3.846 -22.925 1.00 89.94 288 GLU A C 1
ATOM 2198 O O . GLU A 1 288 ? -2.084 2.713 -22.798 1.00 89.94 288 GLU A O 1
ATOM 2203 N N . GLN A 1 289 ? -3.066 4.515 -21.885 1.00 94.50 289 GLN A N 1
ATOM 2204 C CA . GLN A 1 289 ? -3.097 3.961 -20.531 1.00 94.50 289 GLN A CA 1
ATOM 2205 C C . GLN A 1 289 ? -4.010 2.732 -20.440 1.00 94.50 289 GLN A C 1
ATOM 2207 O O . GLN A 1 289 ? -5.149 2.734 -20.914 1.00 94.50 289 GLN A O 1
ATOM 2212 N N . GLU A 1 290 ? -3.529 1.686 -19.770 1.00 94.88 290 GLU A N 1
ATOM 2213 C CA . GLU A 1 290 ? -4.282 0.452 -19.533 1.00 94.88 290 GLU A CA 1
ATOM 2214 C C . GLU A 1 290 ? -4.545 0.261 -18.034 1.00 94.88 290 GLU A C 1
ATOM 2216 O O . GLU A 1 290 ? -3.611 0.170 -17.239 1.00 94.88 290 GLU A O 1
ATOM 2221 N N . TYR A 1 291 ? -5.823 0.143 -17.659 1.00 95.00 291 TYR A N 1
ATOM 2222 C CA . TYR A 1 291 ? -6.249 -0.177 -16.295 1.00 95.00 291 TYR A CA 1
ATOM 2223 C C . TYR A 1 291 ? -6.953 -1.529 -16.262 1.00 95.00 291 TYR A C 1
ATOM 2225 O O . TYR A 1 291 ? -8.009 -1.713 -16.866 1.00 95.00 291 TYR A O 1
ATOM 2233 N N . ASP A 1 292 ? -6.387 -2.461 -15.507 1.00 94.69 292 ASP A N 1
ATOM 2234 C CA . ASP A 1 292 ? -6.913 -3.802 -15.296 1.00 94.69 292 ASP A CA 1
ATOM 2235 C C . ASP A 1 292 ? -7.400 -3.942 -13.848 1.00 94.69 292 ASP A C 1
ATOM 2237 O O . ASP A 1 292 ? -6.599 -4.046 -12.922 1.00 94.69 292 ASP A O 1
ATOM 2241 N N . GLN A 1 293 ? -8.717 -3.891 -13.641 1.00 93.62 293 GLN A N 1
ATOM 2242 C CA . GLN A 1 293 ? -9.349 -3.880 -12.316 1.00 93.62 293 GLN A CA 1
ATOM 2243 C C . GLN A 1 293 ? -10.002 -5.240 -12.034 1.00 93.62 293 GLN A C 1
ATOM 2245 O O . GLN A 1 293 ? -10.823 -5.706 -12.828 1.00 93.62 293 GLN A O 1
ATOM 2250 N N . ARG A 1 294 ? -9.666 -5.877 -10.908 1.00 94.25 294 ARG A N 1
ATOM 2251 C CA . ARG A 1 294 ? -10.171 -7.199 -10.501 1.00 94.25 294 ARG A CA 1
ATOM 2252 C C . ARG A 1 294 ? -10.707 -7.161 -9.075 1.00 94.25 294 ARG A C 1
ATOM 2254 O O . ARG A 1 294 ? -10.037 -6.619 -8.198 1.00 94.25 294 ARG A O 1
ATOM 2261 N N . THR A 1 295 ? -11.870 -7.773 -8.859 1.00 92.06 295 THR A N 1
ATOM 2262 C CA . THR A 1 295 ? -12.494 -7.945 -7.541 1.00 92.06 295 THR A CA 1
ATOM 2263 C C . THR A 1 295 ? -12.990 -9.365 -7.295 1.00 92.06 295 THR A C 1
ATOM 2265 O O . THR A 1 295 ? -13.194 -10.095 -8.294 1.00 92.06 295 THR A O 1
#

Mean predicted aligned error: 4.0 Å

Foldseek 3Di:
DDPPPPDPDFLLRDFDDDDPLFDPVLLVQLVVLNVQLVVDDQDDCPDPLCVPPDSVLPPLRLADQDDFDPLVVVVVVPDDDPDAQKEWEAESQDTRDIDHNWDPQKDKDKVRVCSNVVVVVCVVFPPPDQDDSRCNSLVSSLSNHRDIEIDIEHEAQAETPGEHEYEYEYEDANYEHRHEAEHAYEALYEYHYEYEYEYPDQPHEYEYEYEYTAHWYALYEYEYEYEAAYHLRYEYEYEYEHEHEHLTEYEYEYEADHYVEYEYAHDYHDHYHNYYYHYYYDHDDDDNRYYHYYD

Sequence (295 aa):
MSLTLDSPSSMLTTAPETPAYLPAWFAERQQSAWQRFLATPAPKRGDETWRFSSIKQLDFSAFNKAAASGVNELIALSTGLESPVAKLIFVNDELVHVESNLPEGVICLPLAEALVSHGDLVQSHFIRQETRLGSAKFAALHEASLTNGLFVHVSDKVEVEGTIEVHHWIAGENTVIFPHTLIVTGKSSKVRVVDIFRSADDSQPGLAIAFNDLCAGQNSKLDYVAIQAFNEVTRVVQINETATLRDASATGFILNTGASWARNESLSRLEGPGSRSDMLSVSIPAHEQEYDQRT

Secondary structure (DSSP, 8-state):
------PPPPTTTSPPPPPTTS-HHHHHHHHHHHHHHHHSPPP-TTSGGGTTS-GGGG--TT-B-----SHHHHHHH----SS-SEEEEEETTEEEEEEE-PPTTEEEEEHHHHHHHSHHHHHTTTT-S---SS-HHHHHHHHHH---EEEEEE-TT-B--S-EEEEEEE-STTEEE--EEEEEE-TT-EEEEEEEEEESSSSS-EEEEEEEEEEE-TT-EEEEEEEEE--TT-EEEEEEEEEE-TT-EEEEEEEE---SEEEEEEEEEE-STT-EEEEEEEE---TT-EEEEE-

Solvent-accessible surface area (backbone atoms only — not comparable to full-atom values): 15451 Å² total; per-residue (Å²): 134,82,80,76,74,78,70,80,83,35,64,89,78,47,83,64,83,68,63,87,85,53,48,66,72,56,46,53,47,20,54,52,21,42,52,47,27,72,70,38,73,78,84,48,69,85,38,79,71,32,57,88,54,70,63,84,72,69,71,60,73,80,35,35,79,47,74,66,60,67,58,74,58,53,60,70,66,67,73,78,74,97,71,54,33,22,41,39,34,28,32,38,53,40,82,78,46,80,50,76,68,72,62,87,64,54,47,78,44,50,29,55,54,37,42,61,80,39,33,73,65,45,66,74,54,58,83,79,66,84,65,81,72,63,55,43,38,58,52,19,47,30,56,24,58,49,72,27,32,43,32,37,39,33,34,63,64,33,70,54,91,58,33,36,37,35,38,42,33,45,40,64,73,32,20,36,35,35,46,33,40,39,37,39,35,27,41,49,10,34,45,34,41,35,42,36,35,34,44,74,47,74,79,47,34,34,37,39,42,33,40,36,37,42,38,26,20,40,48,8,40,38,40,40,36,40,40,39,48,29,26,62,53,17,37,37,41,37,41,37,41,36,41,20,23,36,50,3,37,34,39,42,36,39,40,39,66,40,23,31,32,36,38,38,37,40,46,79,42,74,74,27,69,76,32,43,75,48,83,45,77,48,75,58,76,59,95,84,39,44,79,46,81,46,115

pLDDT: mean 94.86, std 9.57, range [36.28, 98.94]

Nearest PDB structures (foldseek):
  4dn7-assembly1_B  TM=7.329E-01  e=3.534E-06  Methanosarcina mazei Go1
  5awf-assembly1_B  TM=4.272E-01  e=1.240E-07  Escherichia coli K-12
  5awf-assembly2_E  TM=3.558E-01  e=1.257E-05  Escherichia coli K-12
  5awf-assembly1_A  TM=3.943E-01  e=9.098E-05  Escherichia coli K-12
  5awg-assembly1_A  TM=3.609E-01  e=2.691E-05  Escherichia coli K-12

Radius of gyration: 18.6 Å; Cα contacts (8 Å, |Δi|>4): 730; chains: 1; bounding box: 66×42×47 Å